Protein AF-A0A2D3V1Y2-F1 (afdb_monomer_lite)

Radius of gyration: 26.63 Å; chains: 1; bounding box: 71×56×76 Å

pLDDT: mean 73.58, std 16.53, range [29.44, 94.06]

Secondary structure (DSSP, 8-state):
---------PPPSSS--------PPPSSHHHHHHHHHHHHH-HHHHTTT--HHHHHS-S-TTGGGGTTT-PPPPPPTTS---HHHHHHHHHHHHHHHHHHHHHHHHHHHHHTS---HHHHHHHHHHHHHHHHHHHHHHH--EEPTTSS-EES-SS-------TTHHHHHHHHHHHHHHHHHHHHHHHHTS---

InterPro domains:
  IPR006043 Nucleobase cation symporter 2 family [PF00860] (87-174)

Organism: NCBI:txid112498

Sequence (193 aa):
MGNEYVEAQSPPSSGEYVPADRVQPPAGWNAMWEEIRFLFTTREGLIGDYDYKYLFTPNIWPFNKKYKDHVPPFFFPNDRIPLLLILILGLQHALTKVSGIITPVLAISRGAFYLDAQTSAYLVSAGFITTGIASFLQITRSRIRGTPYYFGTGVLSVVGPTFEIIPIGKSCVCVCVCVCVCQRARASHRPSV

Foldseek 3Di:
DDPPDPPDDDDDDDQDQPDQPQDDPPPDDVSVVVVVCCLVPDPCQAVNPDPVVLVVQDCDPPSCPPCVRPDDHDDDLRHRDRPNVCVVVVVVVVVVVLVVALVLLLLLCCVAVVHDPVVSVVSSVVQVVVQVVVQVQQLDFDDDVPDRDTTHPVDNDRDHDDNVVNVVSNVVSVVVVVVVVVVVVVVVPDDDD

Structure (mmCIF, N/CA/C/O backbone):
data_AF-A0A2D3V1Y2-F1
#
_entry.id   AF-A0A2D3V1Y2-F1
#
loop_
_atom_site.group_PDB
_atom_site.id
_atom_site.type_symbol
_atom_site.label_atom_id
_atom_site.label_alt_id
_atom_site.label_comp_id
_atom_site.label_asym_id
_atom_site.label_entity_id
_atom_site.label_seq_id
_atom_site.pdbx_PDB_ins_code
_atom_site.Cartn_x
_atom_site.Cartn_y
_atom_site.Cartn_z
_atom_site.occupancy
_atom_site.B_iso_or_equiv
_atom_site.auth_seq_id
_atom_site.auth_comp_id
_atom_site.auth_asym_id
_atom_site.auth_atom_id
_atom_site.pdbx_PDB_model_num
ATOM 1 N N . MET A 1 1 ? -32.370 30.043 30.393 1.00 34.59 1 MET A N 1
ATOM 2 C CA . MET A 1 1 ? -33.638 29.421 29.959 1.00 34.59 1 MET A CA 1
ATOM 3 C C . MET A 1 1 ? -33.592 29.326 28.451 1.00 34.59 1 MET A C 1
ATOM 5 O O . MET A 1 1 ? -33.447 30.361 27.821 1.00 34.59 1 MET A O 1
ATOM 9 N N . GLY A 1 2 ? -33.623 28.110 27.912 1.00 29.44 2 GLY A N 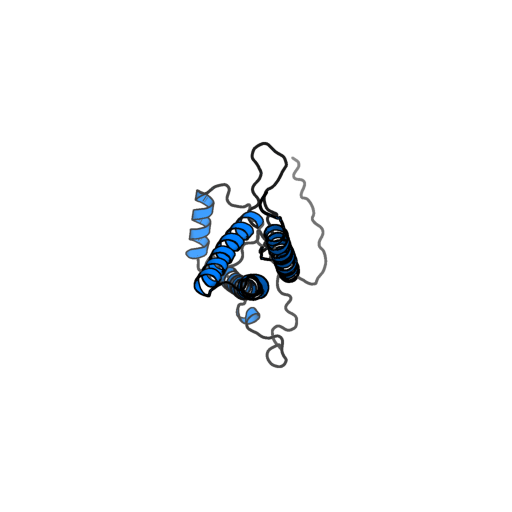1
ATOM 10 C CA . GLY A 1 2 ? -33.578 27.863 26.470 1.00 29.44 2 GLY A CA 1
ATOM 11 C C . GLY A 1 2 ? -32.807 26.593 26.123 1.00 29.44 2 GLY A C 1
ATOM 12 O O . GLY A 1 2 ? -31.853 26.656 25.361 1.00 29.44 2 GLY A O 1
ATOM 13 N N . ASN A 1 3 ? -33.170 25.464 26.741 1.00 32.06 3 ASN A N 1
ATOM 14 C CA . ASN A 1 3 ? -32.755 24.147 26.264 1.00 32.06 3 ASN A CA 1
ATOM 15 C C . ASN A 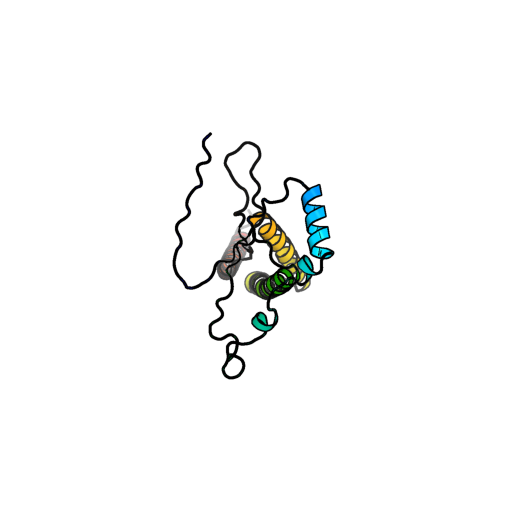1 3 ? -33.679 23.782 25.097 1.00 32.06 3 ASN A C 1
ATOM 17 O O . ASN A 1 3 ? -34.804 23.341 25.325 1.00 32.06 3 ASN A O 1
ATOM 21 N N . GLU A 1 4 ? -33.221 23.986 23.865 1.00 32.72 4 GLU A N 1
ATOM 22 C CA . GLU A 1 4 ? -33.851 23.394 22.686 1.00 32.72 4 GLU A CA 1
ATOM 23 C C . GLU A 1 4 ? -33.301 21.977 22.516 1.00 32.72 4 GLU A C 1
ATOM 25 O O . GLU A 1 4 ? -32.217 21.741 21.982 1.00 32.72 4 GLU A O 1
ATOM 30 N N . TYR A 1 5 ? -34.055 21.026 23.061 1.00 32.72 5 TYR A N 1
ATOM 31 C CA . TYR A 1 5 ? -33.942 19.617 22.730 1.00 32.72 5 TYR A CA 1
ATOM 32 C C . TYR A 1 5 ? -34.346 19.469 21.262 1.00 32.72 5 TYR A C 1
ATOM 34 O O . TYR A 1 5 ? -35.511 19.641 20.910 1.00 32.72 5 TYR A O 1
ATOM 42 N N . VAL A 1 6 ? -33.375 19.190 20.394 1.00 35.91 6 VAL A N 1
ATOM 43 C CA . VAL A 1 6 ? -33.659 18.748 19.029 1.00 35.91 6 VAL A CA 1
ATOM 44 C C . VAL A 1 6 ? -34.254 17.345 19.132 1.00 35.91 6 VAL A C 1
ATOM 46 O O . VAL A 1 6 ? -33.543 16.356 19.295 1.00 35.91 6 VAL A O 1
ATOM 49 N N . GLU A 1 7 ? -35.582 17.304 19.087 1.00 36.53 7 GLU A N 1
ATOM 50 C CA . GLU A 1 7 ? -36.425 16.127 18.914 1.00 36.53 7 GLU A CA 1
ATOM 51 C C . GLU A 1 7 ? -36.060 15.438 17.586 1.00 36.53 7 GLU A C 1
ATOM 53 O O . GLU A 1 7 ? -36.521 15.825 16.511 1.00 36.53 7 GLU A O 1
ATOM 58 N N . ALA A 1 8 ? -35.188 14.430 17.631 1.00 35.09 8 ALA A N 1
ATOM 59 C CA . ALA A 1 8 ? -34.947 13.566 16.482 1.00 35.09 8 ALA A CA 1
ATOM 60 C C . ALA A 1 8 ? -36.010 12.460 16.476 1.00 35.09 8 ALA A C 1
ATOM 62 O O . ALA A 1 8 ? -35.950 11.502 17.244 1.00 35.09 8 ALA A O 1
ATOM 63 N N . GLN A 1 9 ? -37.000 12.652 15.606 1.00 31.59 9 GLN A N 1
ATOM 64 C CA . GLN A 1 9 ? -38.070 11.720 15.259 1.00 31.59 9 GLN A CA 1
ATOM 65 C C . GLN A 1 9 ? -37.576 10.269 15.126 1.00 31.59 9 GLN A C 1
ATOM 67 O O . GLN A 1 9 ? -36.563 9.997 14.484 1.00 31.59 9 GLN A O 1
ATOM 72 N N . SER A 1 10 ? -38.347 9.331 15.677 1.00 44.62 10 SER A N 1
ATOM 73 C CA . SER A 1 10 ? -38.179 7.885 15.498 1.00 44.62 10 SER A CA 1
ATOM 74 C C . SER A 1 10 ? -38.451 7.440 14.050 1.00 44.62 10 SER A C 1
ATOM 76 O O . SER A 1 10 ? -39.546 7.717 13.550 1.00 44.62 10 SER A O 1
ATOM 78 N N . PRO A 1 11 ? -37.564 6.665 13.399 1.00 38.47 11 PRO A N 1
ATOM 79 C CA . PRO A 1 11 ? -37.933 5.854 12.240 1.00 38.47 11 PRO A CA 1
ATOM 80 C C . PRO A 1 11 ? -38.132 4.362 12.613 1.00 38.47 11 PRO A C 1
ATOM 82 O O . PRO A 1 11 ? -37.409 3.842 13.465 1.00 38.47 11 PRO A O 1
ATOM 85 N N . PRO A 1 12 ? -39.097 3.647 11.997 1.00 41.78 12 PRO A N 1
ATOM 86 C CA . PRO A 1 12 ? -39.366 2.236 12.281 1.00 41.78 12 PRO A CA 1
ATOM 87 C C . PRO A 1 12 ? -38.433 1.251 11.540 1.00 41.78 12 PRO A C 1
ATOM 89 O O . PRO A 1 12 ? -38.123 1.418 10.364 1.00 41.78 12 PRO A O 1
ATOM 92 N N . SER A 1 13 ? -38.041 0.205 12.281 1.00 50.09 13 SER A N 1
ATOM 93 C CA . SER A 1 13 ? -37.582 -1.160 11.937 1.00 50.09 13 SER A CA 1
ATOM 94 C C . SER A 1 13 ? -37.094 -1.500 10.512 1.00 50.09 13 SER A C 1
ATOM 96 O O . SER A 1 13 ? -37.895 -1.802 9.627 1.00 50.09 13 SER A O 1
ATOM 98 N N . SER A 1 14 ? -35.771 -1.629 10.343 1.00 40.69 14 SER A N 1
ATOM 99 C CA . SER A 1 14 ? -35.038 -2.824 9.846 1.00 40.69 14 SER A CA 1
ATOM 100 C C . SER A 1 14 ? -33.622 -2.422 9.398 1.00 40.69 14 SER A C 1
ATOM 102 O O . SER A 1 14 ? -33.452 -1.686 8.433 1.00 40.69 14 SER A O 1
ATOM 104 N N . GLY A 1 15 ? -32.599 -2.897 10.118 1.00 41.12 15 GLY A N 1
ATOM 105 C CA . GLY A 1 15 ? -31.187 -2.559 9.878 1.00 41.12 15 GLY A CA 1
ATOM 106 C C . GLY A 1 15 ? -30.629 -1.596 10.923 1.00 41.12 15 GLY A C 1
ATOM 107 O O . GLY A 1 15 ? -30.224 -0.487 10.593 1.00 41.12 15 GLY A O 1
ATOM 108 N N . GLU A 1 16 ? -30.666 -2.012 12.188 1.00 39.94 16 GLU A N 1
ATOM 109 C CA . GLU A 1 16 ? -30.261 -1.215 13.346 1.00 39.94 16 GLU A CA 1
ATOM 110 C C . GLU A 1 16 ? -28.818 -0.700 13.186 1.00 39.94 16 GLU A C 1
ATOM 112 O O . GLU A 1 16 ? -27.841 -1.432 13.338 1.00 39.94 16 GLU A O 1
ATOM 117 N N . TYR A 1 17 ? -28.692 0.582 12.834 1.00 46.22 17 TYR A N 1
ATOM 118 C CA . TYR A 1 17 ? -27.480 1.358 13.051 1.00 46.22 17 TYR A CA 1
ATOM 119 C C . TYR A 1 17 ? -27.297 1.447 14.564 1.00 46.22 17 TYR A C 1
ATOM 121 O O . TYR A 1 17 ? -28.089 2.100 15.240 1.00 46.22 17 TYR A O 1
ATOM 129 N N . VAL A 1 18 ? -26.286 0.761 15.093 1.00 49.06 18 VAL A N 1
ATOM 130 C CA . VAL A 1 18 ? -25.825 0.964 16.466 1.00 49.06 18 VAL A CA 1
ATOM 131 C C . VAL A 1 18 ? -24.818 2.109 16.390 1.00 49.06 18 VAL A C 1
ATOM 133 O O . VAL A 1 18 ? -23.686 1.861 15.972 1.00 49.06 18 VAL A O 1
ATOM 136 N N . PRO A 1 19 ? -25.187 3.367 16.708 1.00 43.66 19 PRO A N 1
ATOM 137 C CA . PRO A 1 19 ? -24.188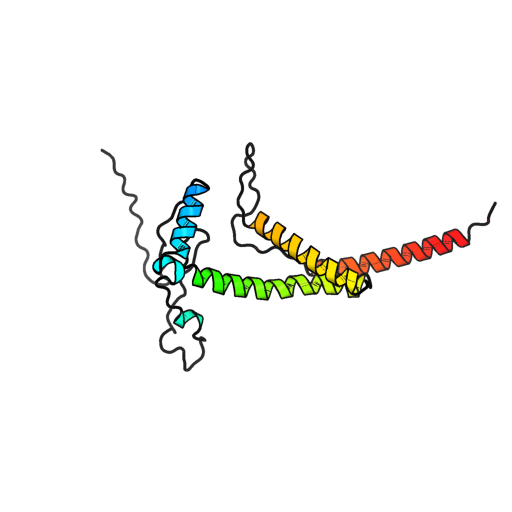 4.411 16.846 1.00 43.66 19 PRO A CA 1
ATOM 138 C C . PRO A 1 19 ? -23.229 3.977 17.949 1.00 43.66 19 PRO A C 1
ATOM 140 O O . PRO A 1 19 ? -23.596 3.975 19.123 1.00 43.66 19 PRO A O 1
ATOM 143 N N . ALA A 1 20 ? -21.994 3.633 17.589 1.00 51.34 20 ALA A N 1
ATOM 144 C CA . ALA A 1 20 ? -20.909 3.811 18.535 1.00 51.34 20 ALA A CA 1
ATOM 145 C C . ALA A 1 20 ? -20.939 5.300 18.908 1.00 51.34 20 ALA A C 1
ATOM 147 O O . ALA A 1 20 ? -21.005 6.145 18.009 1.00 51.34 20 ALA A O 1
ATOM 148 N N . ASP A 1 21 ? -20.992 5.620 20.205 1.00 49.50 21 ASP A N 1
ATOM 149 C CA . ASP A 1 21 ? -20.965 7.000 20.697 1.00 49.50 21 ASP A CA 1
ATOM 150 C C . ASP A 1 21 ? -19.995 7.814 19.844 1.00 49.50 21 ASP A C 1
ATOM 152 O O . ASP A 1 21 ? -18.850 7.394 19.675 1.00 49.50 21 ASP A O 1
ATOM 156 N N . ARG A 1 22 ? -20.458 8.922 19.242 1.00 47.50 22 ARG A N 1
ATOM 157 C CA . ARG A 1 22 ? -19.646 9.745 18.332 1.00 47.50 22 ARG A CA 1
ATOM 158 C C . ARG A 1 22 ? -18.415 10.254 19.078 1.00 47.50 22 ARG A C 1
ATOM 160 O O . ARG A 1 22 ? -18.429 11.341 19.656 1.00 47.50 22 ARG A O 1
ATOM 167 N N . VAL A 1 23 ? -17.349 9.468 19.071 1.00 52.59 23 VAL A N 1
ATOM 168 C CA . VAL A 1 23 ? -16.103 9.809 19.730 1.00 52.59 23 VAL A CA 1
ATOM 169 C C . VAL A 1 23 ? -15.418 10.821 18.836 1.00 52.59 23 VAL A C 1
ATOM 171 O O . VAL A 1 23 ? -15.020 10.538 17.708 1.00 52.59 23 VAL A O 1
ATOM 174 N N . GLN A 1 24 ? -15.337 12.048 19.336 1.00 55.06 24 GLN A N 1
ATOM 175 C CA . GLN A 1 24 ? -14.531 13.082 18.711 1.00 55.06 24 GLN A CA 1
ATOM 176 C C . GLN A 1 24 ? -13.079 12.582 18.672 1.00 55.06 24 GLN A C 1
ATOM 178 O O . GLN A 1 24 ? -12.596 12.098 19.700 1.00 55.06 24 GLN A O 1
ATOM 183 N N . PRO A 1 25 ? -12.384 12.664 17.521 1.00 58.44 25 PRO A N 1
ATOM 184 C CA . PRO A 1 25 ? -11.014 12.183 17.417 1.00 58.44 25 PRO A CA 1
ATOM 185 C C . PRO A 1 25 ? -10.141 12.876 18.474 1.00 58.44 25 PRO A C 1
ATOM 187 O O . PRO A 1 25 ? -10.320 14.078 18.708 1.00 58.44 25 PRO A O 1
ATOM 190 N N . PRO A 1 26 ? -9.212 12.152 19.123 1.00 58.97 26 PRO A N 1
ATOM 191 C CA . PRO A 1 26 ? -8.385 12.698 20.190 1.00 58.97 26 PRO A CA 1
ATOM 192 C C . PRO A 1 26 ? -7.654 13.949 19.697 1.00 58.97 26 PRO A C 1
ATOM 194 O O . PRO A 1 26 ? -6.870 13.915 18.745 1.00 58.97 26 PRO A O 1
ATOM 197 N N . ALA A 1 27 ? -7.913 15.080 20.350 1.00 58.34 27 ALA A N 1
ATOM 198 C CA . ALA A 1 27 ? -7.289 16.355 20.030 1.00 58.34 27 ALA A CA 1
ATOM 199 C C . ALA A 1 27 ? -5.846 16.395 20.568 1.00 58.34 27 ALA A C 1
ATOM 201 O O . ALA A 1 27 ? -5.548 17.071 21.549 1.00 58.34 27 ALA A O 1
ATOM 202 N N . GLY A 1 28 ? -4.937 15.646 19.938 1.00 72.31 28 GLY A N 1
ATOM 203 C CA . GLY A 1 28 ? -3.499 15.693 20.216 1.00 72.31 28 GLY A CA 1
ATOM 204 C C . GLY A 1 28 ? -2.822 14.326 20.318 1.00 72.31 28 GLY A C 1
ATOM 205 O O . GLY A 1 28 ? -3.452 13.305 20.582 1.00 72.31 28 GLY A O 1
ATOM 206 N N . TRP A 1 29 ? -1.496 14.320 20.143 1.00 72.50 29 TRP A N 1
ATOM 207 C CA . TRP A 1 29 ? -0.671 13.105 20.153 1.00 72.50 29 TRP A CA 1
ATOM 208 C C . TRP A 1 29 ? -0.765 12.322 21.466 1.00 72.50 29 TRP A C 1
ATOM 210 O O . TRP A 1 29 ? -0.800 11.098 21.439 1.00 72.50 29 TRP A O 1
ATOM 220 N N . ASN A 1 30 ? -0.852 13.007 22.608 1.00 79.69 30 ASN A N 1
ATOM 221 C CA . ASN A 1 30 ? -0.924 12.352 23.917 1.00 79.69 30 ASN A CA 1
ATOM 222 C C . ASN A 1 30 ? -2.245 11.591 24.101 1.00 79.69 30 ASN A C 1
ATOM 224 O O . ASN A 1 30 ? -2.228 10.439 24.517 1.00 79.69 30 ASN A O 1
ATOM 228 N N . ALA A 1 31 ? -3.369 12.194 23.704 1.00 72.19 31 ALA A N 1
ATOM 229 C CA . ALA A 1 31 ? -4.683 11.558 23.769 1.00 72.19 31 ALA A CA 1
ATOM 230 C C . ALA A 1 31 ? -4.786 10.352 22.815 1.00 72.19 31 ALA A C 1
ATOM 232 O O . ALA A 1 31 ? -5.365 9.331 23.171 1.00 72.19 31 ALA A O 1
ATOM 233 N N . MET A 1 32 ? -4.141 10.424 21.646 1.00 73.25 32 MET A N 1
ATOM 234 C CA . MET A 1 32 ? -4.022 9.287 20.727 1.00 73.25 32 MET A CA 1
ATOM 235 C C . MET A 1 32 ? -3.214 8.131 21.343 1.00 73.25 32 MET A C 1
ATOM 237 O O . MET A 1 32 ? -3.596 6.972 21.211 1.00 73.25 32 MET A O 1
ATOM 241 N N . TRP A 1 33 ? -2.112 8.422 22.043 1.00 75.69 33 TRP A N 1
ATOM 242 C CA . TRP A 1 33 ? -1.317 7.398 22.735 1.00 75.69 33 TRP A CA 1
ATOM 243 C C . TRP A 1 33 ? -2.071 6.732 23.888 1.00 75.69 33 TRP A C 1
ATOM 245 O O . TRP A 1 33 ? -1.926 5.526 24.095 1.00 75.69 33 TRP A O 1
ATOM 255 N N . GLU A 1 34 ? -2.867 7.494 24.635 1.00 76.12 34 GLU A N 1
ATOM 256 C CA . GLU A 1 34 ? -3.714 6.947 25.699 1.00 76.12 34 GLU A CA 1
ATOM 257 C C . GLU A 1 34 ? -4.837 6.074 25.147 1.00 76.12 34 GLU A C 1
ATOM 259 O O . GLU A 1 34 ? -5.091 4.996 25.678 1.00 76.12 34 GLU A O 1
ATOM 264 N N . GLU A 1 35 ? -5.438 6.474 24.030 1.00 72.19 35 GLU A N 1
ATOM 265 C CA . GLU A 1 35 ? -6.435 5.677 23.324 1.00 72.19 35 GLU A CA 1
ATOM 266 C C . GLU A 1 35 ? -5.843 4.377 22.765 1.00 72.19 35 GLU A C 1
ATOM 268 O O . GLU A 1 35 ? -6.427 3.311 22.939 1.00 72.19 35 GLU A O 1
ATOM 273 N N . ILE A 1 36 ? -4.644 4.427 22.176 1.00 73.56 36 ILE A N 1
ATOM 274 C CA . ILE A 1 36 ? -3.915 3.227 21.741 1.00 73.56 36 ILE A CA 1
ATOM 275 C C . ILE A 1 36 ? -3.619 2.321 22.940 1.00 73.56 36 ILE A C 1
ATOM 277 O O . ILE A 1 36 ? -3.836 1.111 22.860 1.00 73.56 36 ILE A O 1
ATOM 281 N N . ARG A 1 37 ? -3.165 2.880 24.071 1.00 74.31 37 ARG A N 1
ATOM 282 C CA . ARG A 1 37 ? -2.961 2.096 25.298 1.00 74.31 37 ARG A CA 1
ATOM 283 C C . ARG A 1 37 ? -4.253 1.457 25.774 1.00 74.31 37 ARG A C 1
ATOM 285 O O . ARG A 1 37 ? -4.218 0.287 26.141 1.00 74.31 37 ARG A O 1
ATOM 292 N N . PHE A 1 38 ? -5.362 2.187 25.760 1.00 73.19 38 PHE A N 1
ATOM 293 C CA . PHE A 1 38 ? -6.667 1.667 26.142 1.00 73.19 38 PHE A CA 1
ATOM 294 C C . PHE A 1 38 ? -7.076 0.511 25.221 1.00 73.19 38 PHE A C 1
ATOM 296 O O . PHE A 1 38 ? -7.325 -0.580 25.717 1.00 73.19 38 PHE A O 1
ATOM 303 N N . LEU A 1 39 ? -7.015 0.694 23.899 1.00 69.25 39 LEU A N 1
ATOM 304 C CA . LEU A 1 39 ? -7.364 -0.327 22.901 1.00 69.25 39 LEU A CA 1
ATOM 305 C C . LEU A 1 39 ? -6.512 -1.603 23.006 1.00 69.25 39 LEU A C 1
ATOM 307 O O . LEU A 1 39 ? -7.018 -2.697 22.766 1.00 69.25 39 LEU A O 1
ATOM 311 N N . PHE A 1 40 ? -5.232 -1.475 23.367 1.00 71.44 40 PHE A N 1
ATOM 312 C CA . PHE A 1 40 ? -4.332 -2.616 23.564 1.00 71.44 40 PHE A CA 1
ATOM 313 C C . PHE A 1 40 ? -4.420 -3.248 24.962 1.00 71.44 40 PHE A C 1
ATOM 315 O O . PHE A 1 40 ? -4.115 -4.431 25.105 1.00 71.44 40 PHE A O 1
ATOM 322 N N . THR A 1 41 ? -4.791 -2.487 25.995 1.00 70.75 41 THR A N 1
ATOM 323 C CA . THR A 1 41 ? -4.745 -2.954 27.395 1.00 70.75 41 THR A CA 1
ATOM 324 C C . THR A 1 41 ? -6.098 -3.470 27.877 1.00 70.75 41 THR A C 1
ATOM 326 O O . THR A 1 41 ? -6.139 -4.384 28.701 1.00 70.75 41 THR A O 1
ATOM 329 N N . THR A 1 42 ? -7.217 -2.930 27.384 1.00 71.12 42 THR A N 1
ATOM 330 C CA . THR A 1 42 ? -8.546 -3.363 27.829 1.00 71.12 42 THR A CA 1
ATOM 331 C C . THR A 1 42 ? -9.046 -4.546 27.011 1.00 71.12 42 THR A C 1
ATOM 333 O O . THR A 1 42 ? -8.981 -4.571 25.783 1.00 71.12 42 THR A O 1
ATOM 336 N N . ARG A 1 43 ? -9.596 -5.554 27.699 1.00 61.22 43 ARG A N 1
ATOM 337 C CA . ARG A 1 43 ? -10.234 -6.719 27.058 1.00 61.22 43 ARG A CA 1
ATOM 338 C C . ARG A 1 43 ? -11.427 -6.296 26.187 1.00 61.22 43 ARG A C 1
ATOM 340 O O . ARG A 1 43 ? -11.715 -6.939 25.182 1.00 61.22 43 ARG A O 1
ATOM 347 N N . GLU A 1 44 ? -12.059 -5.188 26.567 1.00 61.34 44 GLU A N 1
ATOM 348 C CA . GLU A 1 44 ? -13.146 -4.499 25.865 1.00 61.34 44 GLU A CA 1
ATOM 349 C C . GLU A 1 44 ? -12.672 -3.835 24.560 1.00 61.34 44 GLU A C 1
ATOM 351 O O . GLU A 1 44 ? -13.389 -3.878 23.568 1.00 61.34 44 GLU A O 1
ATOM 356 N N . GLY A 1 45 ? -11.459 -3.271 24.513 1.00 60.91 45 GLY A N 1
ATOM 357 C CA . GLY A 1 45 ? -10.876 -2.727 23.281 1.00 60.91 45 GLY A CA 1
ATOM 358 C C . GLY A 1 45 ? -10.250 -3.794 22.377 1.00 60.91 45 GLY A C 1
ATOM 359 O O . GLY A 1 45 ? -10.335 -3.702 21.150 1.00 60.91 45 GLY A O 1
ATOM 360 N N . LEU A 1 46 ? -9.652 -4.829 22.978 1.00 65.19 46 LEU A N 1
ATOM 361 C CA . LEU A 1 46 ? -8.918 -5.874 22.265 1.00 65.19 46 LEU A CA 1
ATOM 362 C C . LEU A 1 46 ? -9.852 -6.921 21.639 1.00 65.19 46 LEU A C 1
ATOM 364 O O . LEU A 1 46 ? -9.742 -7.204 20.447 1.00 65.19 46 LEU A O 1
ATOM 368 N N . ILE A 1 47 ? -10.761 -7.489 22.442 1.00 65.12 47 ILE A N 1
ATOM 369 C CA . ILE A 1 47 ? -11.751 -8.486 22.013 1.00 65.12 47 ILE A CA 1
ATOM 370 C C . ILE A 1 47 ? -13.111 -7.821 21.779 1.00 65.12 47 ILE A C 1
ATOM 372 O O . ILE A 1 47 ? -13.743 -8.126 20.783 1.00 65.12 47 ILE A O 1
ATOM 376 N N . GLY A 1 48 ? -13.557 -6.886 22.618 1.00 62.78 48 GLY A N 1
ATOM 377 C CA . GLY A 1 48 ? -14.884 -6.266 22.483 1.00 62.78 48 GLY A CA 1
ATOM 378 C C . GLY A 1 48 ? -16.066 -7.243 22.516 1.00 62.78 48 GLY A C 1
ATOM 379 O O . GLY A 1 48 ? -15.905 -8.462 22.559 1.00 62.78 48 GLY A O 1
ATOM 380 N N . ASP A 1 49 ? -17.277 -6.694 22.507 1.00 63.62 49 ASP A N 1
ATOM 381 C CA . ASP A 1 49 ? -18.533 -7.460 22.521 1.00 63.62 49 ASP A CA 1
ATOM 382 C C . ASP A 1 49 ? -19.050 -7.689 21.089 1.00 63.62 49 ASP A C 1
ATOM 384 O O . ASP A 1 49 ? -20.170 -7.338 20.726 1.00 63.62 49 ASP A O 1
ATOM 388 N N . TYR A 1 50 ? -18.168 -8.179 20.211 1.00 62.91 50 TYR A N 1
ATOM 389 C CA . TYR A 1 50 ? -18.526 -8.499 18.829 1.00 62.91 50 TYR A CA 1
ATOM 390 C C . TYR A 1 50 ? -18.698 -10.011 18.676 1.00 62.91 50 TYR A C 1
ATOM 392 O O . TYR A 1 50 ? -17.828 -10.782 19.089 1.00 62.91 50 TYR A O 1
ATOM 400 N N . ASP A 1 51 ? -19.795 -10.462 18.059 1.00 65.94 51 ASP A N 1
ATOM 401 C CA . ASP A 1 51 ? -20.020 -11.891 17.821 1.00 65.94 51 ASP A CA 1
ATOM 402 C C . ASP A 1 51 ? -19.104 -12.394 16.693 1.00 65.94 51 ASP A C 1
ATOM 404 O O . ASP A 1 51 ? -19.483 -12.513 15.529 1.00 65.94 51 ASP A O 1
ATOM 408 N N . TYR A 1 52 ? -17.852 -12.704 17.032 1.00 64.81 52 TYR A N 1
ATOM 409 C CA . TYR A 1 52 ? -16.863 -13.226 16.086 1.00 64.81 52 TYR A CA 1
ATOM 410 C C . TYR A 1 52 ? -17.292 -14.535 15.424 1.00 64.81 52 TYR A C 1
ATOM 412 O O . TYR A 1 52 ? -16.832 -14.836 14.323 1.00 64.81 52 TYR A O 1
ATOM 420 N N . LYS A 1 53 ? -18.193 -15.308 16.048 1.00 64.06 53 LYS A N 1
ATOM 421 C CA . LYS A 1 53 ? -18.723 -16.530 15.431 1.00 64.06 53 LYS A CA 1
ATOM 422 C C . LYS A 1 53 ? -19.537 -16.200 14.184 1.00 64.06 53 LYS A C 1
ATOM 424 O O . LYS A 1 53 ? -19.521 -16.996 13.252 1.00 64.06 53 LYS A O 1
ATOM 429 N N . TYR A 1 54 ? -20.149 -15.020 14.112 1.00 62.56 54 TYR A N 1
ATOM 430 C CA . TYR A 1 54 ? -20.833 -14.546 12.912 1.00 62.56 54 TYR A CA 1
ATOM 431 C C . TYR A 1 54 ? -19.871 -14.325 11.728 1.00 62.56 54 TYR A C 1
ATOM 433 O O . TYR A 1 54 ? -20.176 -14.757 10.622 1.00 62.56 54 TYR A O 1
ATOM 441 N N . LEU A 1 55 ? -18.671 -13.761 11.947 1.00 68.56 55 LEU A N 1
ATOM 442 C CA . LEU A 1 55 ? -17.674 -13.543 10.875 1.00 68.56 55 LEU A CA 1
ATOM 443 C C . LEU A 1 55 ? -17.198 -14.835 10.206 1.00 68.56 55 LEU A C 1
ATOM 445 O O . LEU A 1 55 ? -16.898 -14.841 9.015 1.00 68.56 55 LEU A O 1
ATOM 449 N N . PHE A 1 56 ? -17.088 -15.914 10.978 1.00 66.44 56 PHE A N 1
ATOM 450 C CA . PHE A 1 56 ? -16.570 -17.194 10.494 1.00 66.44 56 PHE A CA 1
ATOM 451 C C . PHE A 1 56 ? -17.671 -18.193 10.130 1.00 66.44 56 PHE A C 1
ATOM 453 O O . PHE A 1 56 ? -17.351 -19.291 9.676 1.00 66.44 56 PHE A O 1
ATOM 460 N N . THR A 1 57 ? -18.951 -17.845 10.311 1.00 67.19 57 THR A N 1
ATOM 461 C CA . THR A 1 57 ? -20.062 -18.720 9.921 1.00 67.19 57 THR A CA 1
ATOM 462 C C . THR A 1 57 ? -20.426 -18.452 8.461 1.00 67.19 57 THR A C 1
ATOM 464 O O . THR A 1 57 ? -20.980 -17.398 8.153 1.00 67.19 57 THR A O 1
ATOM 467 N N . PRO A 1 58 ? -20.147 -19.382 7.531 1.00 59.84 58 PRO A N 1
ATOM 468 C CA . PRO A 1 58 ? -20.534 -19.196 6.143 1.00 59.84 58 PRO A CA 1
ATOM 469 C C . PRO A 1 58 ? -22.065 -19.229 6.023 1.00 59.84 58 PRO A C 1
ATOM 471 O O . PRO A 1 58 ? -22.728 -20.098 6.596 1.00 59.84 58 PRO A O 1
ATOM 474 N N . ASN A 1 59 ? -22.629 -18.299 5.245 1.00 63.94 59 ASN A N 1
ATOM 475 C CA . ASN A 1 59 ? -24.060 -18.232 4.923 1.00 63.94 59 ASN A CA 1
ATOM 476 C C . ASN A 1 59 ? -24.433 -19.336 3.910 1.00 63.94 59 ASN A C 1
ATOM 478 O O . ASN A 1 59 ? -24.833 -19.082 2.777 1.00 63.94 59 ASN A O 1
ATOM 482 N N . ILE A 1 60 ? -24.226 -20.589 4.308 1.00 69.12 60 ILE A N 1
ATOM 483 C CA . ILE A 1 60 ? -24.604 -21.793 3.575 1.00 69.12 60 ILE A CA 1
ATOM 484 C C . ILE A 1 60 ? -25.502 -22.641 4.471 1.00 69.12 60 ILE A C 1
ATOM 486 O O . ILE A 1 60 ? -25.281 -22.813 5.674 1.00 69.12 60 ILE A O 1
ATOM 490 N N . TRP A 1 61 ? -26.563 -23.171 3.879 1.00 45.34 61 TRP A N 1
ATOM 491 C CA . TRP A 1 61 ? -27.397 -24.183 4.515 1.00 45.34 61 TRP A CA 1
ATOM 492 C C . TRP A 1 61 ? -26.531 -25.445 4.681 1.00 45.34 61 TRP A C 1
ATOM 494 O O . TRP A 1 61 ? -26.038 -25.918 3.657 1.00 45.34 61 TRP A O 1
ATOM 504 N N . PRO A 1 62 ? -26.216 -25.939 5.905 1.00 65.00 62 PRO A N 1
ATOM 505 C CA . PRO A 1 62 ? -27.042 -26.049 7.122 1.00 65.00 62 PRO A CA 1
ATOM 506 C C . PRO A 1 62 ? -26.519 -25.304 8.380 1.00 65.00 62 PRO A C 1
ATOM 508 O O . PRO A 1 62 ? -27.152 -25.371 9.434 1.00 65.00 62 PRO A O 1
ATOM 511 N N . PHE A 1 63 ? -25.396 -24.580 8.299 1.00 60.09 63 PHE A N 1
ATOM 512 C CA . PHE A 1 63 ? -24.784 -23.863 9.438 1.00 60.09 63 PHE A CA 1
ATOM 513 C C . PHE A 1 63 ? -25.424 -22.487 9.719 1.00 60.09 63 PHE A C 1
ATOM 515 O O . PHE A 1 63 ? -25.209 -21.892 10.772 1.00 60.09 63 PHE A O 1
ATOM 522 N N . ASN A 1 64 ? -26.279 -22.010 8.812 1.00 58.84 64 ASN A N 1
ATOM 523 C CA . ASN A 1 64 ? -26.858 -20.665 8.824 1.00 58.84 64 ASN A CA 1
ATOM 524 C C . ASN A 1 64 ? -28.160 -20.498 9.654 1.00 58.84 64 ASN A C 1
ATOM 526 O O . ASN A 1 64 ? -28.793 -19.448 9.625 1.00 58.84 64 ASN A O 1
ATOM 530 N N . LYS A 1 65 ? -28.615 -21.507 10.412 1.00 58.19 65 LYS A N 1
ATOM 531 C CA . LYS A 1 65 ? -29.933 -21.448 11.093 1.00 58.19 65 LYS A CA 1
ATOM 532 C C . LYS A 1 65 ? -30.029 -20.369 12.189 1.00 58.19 65 LYS A C 1
ATOM 534 O O . LYS A 1 65 ? -31.131 -19.948 12.516 1.00 58.19 65 LYS A O 1
ATOM 539 N N . LYS A 1 66 ? -28.896 -19.936 12.756 1.00 59.47 66 LYS A N 1
ATOM 540 C 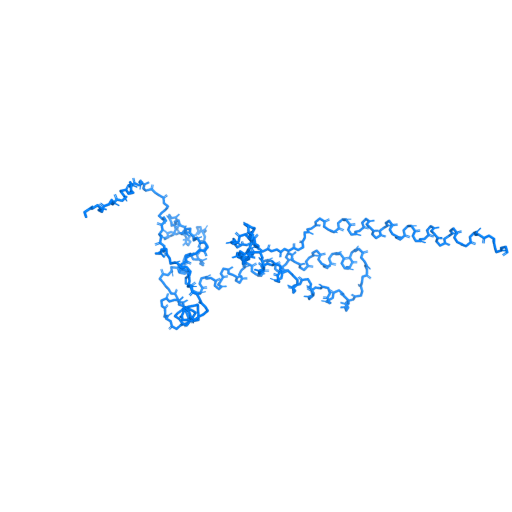CA . LYS A 1 66 ? -28.837 -18.982 13.881 1.00 59.47 66 LYS A CA 1
ATOM 541 C C . LYS A 1 66 ? -28.597 -17.524 13.458 1.00 59.47 66 LYS A C 1
ATOM 543 O O . LYS A 1 66 ? -28.845 -16.631 14.254 1.00 59.47 66 LYS A O 1
ATOM 548 N N . TYR A 1 67 ? -28.134 -17.300 12.227 1.00 57.12 67 TYR A N 1
ATOM 549 C CA . TYR A 1 67 ? -27.650 -15.997 11.748 1.00 57.12 67 TYR A CA 1
ATOM 550 C C . TYR A 1 67 ? -28.305 -15.542 10.428 1.00 57.12 67 TYR A C 1
ATOM 552 O O . TYR A 1 67 ? -27.890 -14.545 9.848 1.00 57.12 67 TYR A O 1
ATOM 560 N N . LYS A 1 68 ? -29.354 -16.246 9.969 1.00 55.25 68 LYS A N 1
ATOM 561 C CA . LYS A 1 68 ? -30.049 -16.013 8.690 1.00 55.25 68 LYS A CA 1
ATOM 562 C C . LYS A 1 68 ? -30.652 -14.608 8.546 1.00 55.25 68 LYS A C 1
ATOM 564 O O . LYS A 1 68 ? -30.681 -14.087 7.437 1.00 55.25 68 LYS A O 1
ATOM 569 N N . ASP A 1 69 ? -31.093 -14.019 9.656 1.00 59.66 69 ASP A N 1
ATOM 570 C CA . ASP A 1 69 ? -31.757 -12.708 9.705 1.00 59.66 69 ASP A CA 1
ATOM 571 C C . ASP A 1 69 ? -30.871 -11.625 10.355 1.00 59.66 69 ASP A C 1
ATOM 573 O O . ASP A 1 69 ? -31.339 -10.528 10.659 1.00 59.66 69 ASP A O 1
ATOM 577 N N . HIS A 1 70 ? -29.588 -11.923 10.601 1.00 63.53 70 HIS A N 1
ATOM 578 C CA . HIS A 1 70 ? -28.667 -10.965 11.205 1.00 63.53 70 HIS A CA 1
ATOM 579 C C . HIS A 1 70 ? -28.096 -10.040 10.125 1.00 63.53 70 HIS A C 1
ATOM 581 O O . HIS A 1 70 ? -27.367 -10.474 9.235 1.00 63.53 70 HIS A O 1
ATOM 587 N N . VAL A 1 71 ? -28.441 -8.755 10.193 1.00 60.97 71 VAL A N 1
ATOM 588 C CA . VAL A 1 71 ? -27.859 -7.727 9.325 1.00 60.97 71 VAL A CA 1
ATOM 589 C C . VAL A 1 71 ? -26.537 -7.283 9.956 1.00 60.97 71 VAL A C 1
ATOM 591 O O . VAL A 1 71 ? -26.544 -6.905 11.127 1.00 60.97 71 VAL A O 1
ATOM 594 N N . PRO A 1 72 ? -25.400 -7.328 9.234 1.00 64.50 72 PRO A N 1
ATOM 595 C CA . PRO A 1 72 ? -24.144 -6.835 9.780 1.00 64.50 72 PRO A CA 1
ATOM 596 C C . PRO A 1 72 ? -24.263 -5.331 10.080 1.00 64.50 72 PRO A C 1
ATOM 598 O O . PRO A 1 72 ? -24.744 -4.587 9.218 1.00 64.50 72 PRO A O 1
ATOM 601 N N . PRO A 1 73 ? -23.821 -4.864 11.260 1.00 66.62 73 PRO A N 1
ATOM 602 C CA . PRO A 1 73 ? -23.830 -3.442 11.576 1.00 66.62 73 PRO A CA 1
ATOM 603 C C . PRO A 1 73 ? -22.903 -2.685 10.615 1.00 66.62 73 PRO A C 1
ATOM 605 O O . PRO A 1 73 ? -21.793 -3.129 10.310 1.00 66.62 73 PRO A O 1
ATOM 608 N N . PHE A 1 74 ? -23.369 -1.543 10.108 1.00 70.56 74 PHE A N 1
ATOM 609 C CA . PHE A 1 74 ? -22.571 -0.680 9.241 1.00 70.56 74 PHE A CA 1
ATOM 610 C C . PHE A 1 74 ? -21.635 0.185 10.088 1.00 70.56 74 PHE A C 1
ATOM 612 O O . PHE A 1 74 ? -22.100 1.016 10.863 1.00 70.56 74 PHE A O 1
ATOM 619 N N . PHE A 1 75 ? -20.326 0.001 9.917 1.00 67.81 75 PHE A N 1
ATOM 620 C CA . PHE A 1 75 ? -19.307 0.775 10.622 1.00 67.81 75 PHE A CA 1
ATOM 621 C C . PHE A 1 75 ? -18.919 2.034 9.848 1.00 67.81 75 PHE A C 1
ATOM 623 O O . PHE A 1 75 ? -18.530 1.964 8.676 1.00 67.81 75 PHE A O 1
ATOM 630 N N . PHE A 1 76 ? -18.960 3.185 10.514 1.00 67.25 76 PHE A N 1
ATOM 631 C CA . PHE A 1 76 ? -18.450 4.437 9.972 1.00 67.25 76 PHE A CA 1
ATOM 632 C C . PHE A 1 76 ? -16.928 4.557 10.197 1.00 67.25 76 PHE A C 1
ATOM 634 O O . PHE A 1 76 ? -16.402 4.008 11.165 1.00 67.25 76 PHE A O 1
ATOM 641 N N . PRO A 1 77 ? -16.183 5.320 9.369 1.00 66.06 77 PRO A N 1
ATOM 642 C CA . PRO A 1 77 ? -14.735 5.498 9.541 1.00 66.06 77 PRO A CA 1
ATOM 643 C C . PRO A 1 77 ? -14.269 6.057 10.897 1.00 66.06 77 PRO A C 1
ATOM 645 O O . PRO A 1 77 ? -13.087 5.950 11.203 1.00 66.06 77 PRO A O 1
ATOM 648 N N . ASN A 1 78 ? -15.161 6.678 11.677 1.00 65.06 78 ASN A N 1
ATOM 649 C CA . ASN A 1 78 ? -14.847 7.258 12.989 1.00 65.06 78 ASN A CA 1
ATOM 650 C C . ASN A 1 78 ? -15.430 6.451 14.162 1.00 65.06 78 ASN A C 1
ATOM 652 O O . ASN A 1 78 ? -15.352 6.908 15.301 1.00 65.06 78 ASN A O 1
ATOM 656 N N . ASP A 1 79 ? -16.027 5.287 13.903 1.00 68.38 79 ASP A N 1
ATOM 657 C CA . ASP A 1 79 ? -16.610 4.471 14.964 1.00 68.38 79 ASP A CA 1
ATOM 658 C C . ASP A 1 79 ? -15.523 3.690 15.704 1.00 68.38 79 ASP A C 1
ATOM 660 O O . ASP A 1 79 ? -14.520 3.259 15.126 1.00 68.38 79 ASP A O 1
ATOM 664 N N . ARG A 1 80 ? -15.728 3.476 17.007 1.00 63.75 80 ARG A N 1
ATOM 665 C CA . ARG A 1 80 ? -14.861 2.589 17.783 1.00 63.75 80 ARG A CA 1
ATOM 666 C C . ARG A 1 80 ? -15.182 1.141 17.435 1.00 63.75 80 ARG A C 1
ATOM 668 O O . ARG A 1 80 ? -16.203 0.604 17.852 1.00 63.75 80 ARG A O 1
ATOM 675 N N . ILE A 1 81 ? -14.285 0.512 16.689 1.00 69.62 81 ILE A N 1
ATOM 676 C CA . ILE A 1 81 ? -14.363 -0.901 16.312 1.00 69.62 81 ILE A CA 1
ATOM 677 C C . ILE A 1 81 ? -13.333 -1.672 17.160 1.00 69.62 81 ILE A C 1
ATOM 679 O O . ILE A 1 81 ? -12.228 -1.160 17.367 1.00 69.62 81 ILE A O 1
ATOM 683 N N . PRO A 1 82 ? -13.642 -2.881 17.669 1.00 78.25 82 PRO A N 1
ATOM 684 C CA . PRO A 1 82 ? -12.677 -3.671 18.430 1.00 78.25 82 PRO A CA 1
ATOM 685 C C . PRO A 1 82 ? -11.428 -3.989 17.600 1.00 78.25 82 PRO A C 1
ATOM 687 O O . PRO A 1 82 ? -11.511 -4.304 16.408 1.00 78.25 82 PRO A O 1
ATOM 690 N N . LEU A 1 83 ? -10.257 -3.931 18.240 1.00 77.38 83 LEU A N 1
ATOM 691 C CA . LEU A 1 83 ? -8.962 -4.012 17.561 1.00 77.38 83 LEU A CA 1
ATOM 692 C C . LEU A 1 83 ? -8.792 -5.326 16.788 1.00 77.38 83 LEU A C 1
ATOM 694 O O . LEU A 1 83 ? -8.270 -5.322 15.674 1.00 77.38 83 LEU A O 1
ATOM 698 N N . LEU A 1 84 ? -9.263 -6.444 17.348 1.00 79.00 84 LEU A N 1
ATOM 699 C CA . LEU A 1 84 ? -9.190 -7.752 16.699 1.00 79.00 84 LEU A CA 1
ATOM 700 C C . LEU A 1 84 ? -10.010 -7.801 15.401 1.00 79.00 84 LEU A C 1
ATOM 702 O O . LEU A 1 84 ? -9.550 -8.373 14.412 1.00 79.00 84 LEU A O 1
ATOM 706 N N . LEU A 1 85 ? -11.179 -7.154 15.364 1.00 80.00 85 LEU A N 1
ATOM 707 C CA . LEU A 1 85 ? -11.995 -7.060 14.153 1.00 80.00 85 LEU A CA 1
ATOM 708 C C . LEU A 1 85 ? -11.308 -6.212 13.074 1.00 80.00 85 LEU A C 1
ATOM 710 O O . LEU A 1 85 ? -11.214 -6.646 11.923 1.00 80.00 85 LEU A O 1
ATOM 714 N N . ILE A 1 86 ? -10.773 -5.044 13.454 1.00 81.38 86 ILE A N 1
ATOM 715 C CA . ILE A 1 86 ? -10.002 -4.173 12.550 1.00 81.38 86 ILE A CA 1
ATOM 716 C C . ILE A 1 86 ? -8.794 -4.930 11.989 1.00 81.38 86 ILE A C 1
ATOM 718 O O . ILE A 1 86 ? -8.519 -4.854 10.792 1.00 81.38 86 ILE A O 1
ATOM 722 N N . LEU A 1 87 ? -8.086 -5.683 12.834 1.00 83.69 87 LEU A N 1
ATOM 723 C CA . LEU A 1 87 ? -6.906 -6.445 12.439 1.00 83.69 87 LEU A CA 1
ATOM 724 C C . LEU A 1 87 ? -7.252 -7.537 11.421 1.00 83.69 87 LEU A C 1
ATOM 726 O O . LEU A 1 87 ? -6.569 -7.651 10.405 1.00 83.69 87 LEU A O 1
ATOM 730 N N . ILE A 1 88 ? -8.309 -8.321 11.659 1.00 85.25 88 ILE A N 1
ATOM 731 C CA . ILE A 1 88 ? -8.726 -9.395 10.743 1.00 85.25 88 ILE A CA 1
ATOM 732 C C . ILE A 1 88 ? -9.186 -8.813 9.402 1.00 85.25 88 ILE A C 1
ATOM 734 O O . ILE A 1 88 ? -8.734 -9.271 8.350 1.00 85.25 88 ILE A O 1
ATOM 738 N N . LEU A 1 89 ? -10.045 -7.790 9.424 1.00 83.88 89 LEU A N 1
ATOM 739 C CA . LEU A 1 89 ? -10.550 -7.149 8.208 1.00 83.88 89 LEU A CA 1
ATOM 740 C C . LEU A 1 89 ? -9.420 -6.455 7.429 1.00 83.88 89 LEU A C 1
ATOM 742 O O . LEU A 1 89 ? -9.319 -6.594 6.208 1.00 83.88 89 LEU A O 1
ATOM 746 N N . GLY A 1 90 ? -8.532 -5.755 8.138 1.00 84.62 90 GLY A N 1
ATOM 747 C CA . GLY A 1 90 ? -7.357 -5.097 7.571 1.00 84.62 90 GLY A CA 1
ATOM 748 C C . GLY A 1 90 ? -6.374 -6.091 6.957 1.00 84.62 90 GLY A C 1
ATOM 749 O O . GLY A 1 90 ? -5.877 -5.855 5.856 1.00 84.62 90 GLY A O 1
ATOM 750 N N . LEU A 1 91 ? -6.150 -7.238 7.606 1.00 86.69 91 LEU A N 1
ATOM 751 C CA . LEU A 1 91 ? -5.309 -8.310 7.076 1.00 86.69 91 LEU A CA 1
ATOM 752 C C . LEU A 1 91 ? -5.895 -8.900 5.787 1.00 86.69 91 LEU A C 1
ATOM 754 O O . LEU A 1 91 ? -5.173 -9.042 4.800 1.00 86.69 91 LEU A O 1
ATOM 758 N N . GLN A 1 92 ? -7.198 -9.192 5.753 1.00 88.31 92 GLN A N 1
ATOM 759 C CA . GLN A 1 92 ? -7.868 -9.687 4.543 1.00 88.31 92 GLN A CA 1
ATOM 760 C C . GLN A 1 92 ? -7.771 -8.683 3.387 1.00 88.31 92 GLN A C 1
ATOM 762 O O . GLN A 1 92 ? -7.483 -9.052 2.241 1.00 88.31 92 GLN A O 1
ATOM 767 N N . HIS A 1 93 ? -7.961 -7.400 3.695 1.00 85.94 93 HIS A N 1
ATOM 768 C CA . HIS A 1 93 ? -7.844 -6.330 2.717 1.00 85.94 93 HIS A CA 1
ATOM 769 C C . HIS A 1 93 ? -6.409 -6.205 2.185 1.00 85.94 93 HIS A C 1
ATOM 771 O O . HIS A 1 93 ? -6.206 -6.129 0.971 1.00 85.94 93 HIS A O 1
ATOM 777 N N . ALA A 1 94 ? -5.408 -6.254 3.069 1.00 86.75 94 ALA A N 1
ATOM 778 C CA . ALA A 1 94 ? -3.998 -6.187 2.701 1.00 86.75 94 ALA A CA 1
ATOM 779 C C . ALA A 1 94 ? -3.582 -7.369 1.811 1.00 86.75 94 ALA A C 1
ATOM 781 O O . ALA A 1 94 ? -2.995 -7.152 0.752 1.00 86.75 94 ALA A O 1
ATOM 782 N N . LEU A 1 95 ? -3.948 -8.603 2.179 1.00 87.62 95 LEU A N 1
ATOM 783 C CA . LEU A 1 95 ? -3.619 -9.808 1.405 1.00 87.62 95 LEU A CA 1
ATOM 784 C C . LEU A 1 95 ? -4.223 -9.777 -0.005 1.00 87.62 95 LEU A C 1
ATOM 786 O O . LEU A 1 95 ? -3.548 -10.096 -0.984 1.00 87.62 95 LEU A O 1
ATOM 790 N N . THR A 1 96 ? -5.470 -9.325 -0.131 1.00 88.44 96 THR A N 1
ATOM 791 C CA . THR A 1 96 ? -6.131 -9.202 -1.439 1.00 88.44 96 THR A CA 1
ATOM 792 C C . THR A 1 96 ? -5.479 -8.108 -2.291 1.00 88.44 96 THR A C 1
ATOM 794 O O . THR A 1 96 ? -5.247 -8.286 -3.490 1.00 88.44 96 THR A O 1
ATOM 797 N N . LYS A 1 97 ? -5.128 -6.972 -1.678 1.00 85.62 97 LYS A N 1
ATOM 798 C CA . LYS A 1 97 ? -4.500 -5.839 -2.374 1.00 85.62 97 LYS A CA 1
ATOM 799 C C . LYS A 1 97 ? -3.065 -6.128 -2.817 1.00 85.62 97 LYS A C 1
ATOM 801 O O . LYS A 1 97 ? -2.677 -5.671 -3.891 1.00 85.62 97 LYS A O 1
ATOM 806 N N . VAL A 1 98 ? -2.312 -6.936 -2.069 1.00 89.44 98 VAL A N 1
ATOM 807 C CA . VAL A 1 98 ? -0.960 -7.405 -2.433 1.00 89.44 98 VAL A CA 1
ATOM 808 C C . VAL A 1 98 ? -0.950 -8.061 -3.818 1.00 89.44 98 VAL A C 1
ATOM 810 O O . VAL A 1 98 ? -0.126 -7.703 -4.662 1.00 89.44 98 VAL A O 1
ATOM 813 N N . SER A 1 99 ? -1.913 -8.945 -4.101 1.00 88.19 99 SER A N 1
ATOM 814 C CA . SER A 1 99 ? -2.038 -9.592 -5.418 1.00 88.19 99 SER A CA 1
ATOM 815 C C . SER A 1 99 ? -2.285 -8.580 -6.545 1.00 88.19 99 SER A C 1
ATOM 817 O O . SER A 1 99 ? -1.729 -8.700 -7.642 1.00 88.19 99 SER A O 1
ATOM 819 N N . GLY A 1 100 ? -3.101 -7.558 -6.271 1.00 88.19 100 GLY A N 1
ATOM 820 C CA . GLY A 1 100 ? -3.414 -6.492 -7.223 1.00 88.19 100 GLY A CA 1
ATOM 821 C C . GLY A 1 100 ? -2.231 -5.573 -7.537 1.00 88.19 100 GLY A C 1
ATOM 822 O O . GLY A 1 100 ? -2.171 -5.036 -8.636 1.00 88.19 100 GLY A O 1
ATOM 823 N N . ILE A 1 101 ? -1.275 -5.419 -6.615 1.00 89.88 101 ILE A N 1
ATOM 824 C CA . ILE A 1 101 ? -0.083 -4.574 -6.805 1.00 89.88 101 ILE A CA 1
ATOM 825 C C . ILE A 1 101 ? 1.024 -5.333 -7.551 1.00 89.88 101 ILE A C 1
ATOM 827 O O . ILE A 1 101 ? 1.621 -4.789 -8.480 1.00 89.88 101 ILE A O 1
ATOM 831 N N . ILE A 1 102 ? 1.286 -6.594 -7.189 1.00 91.06 102 ILE A N 1
ATOM 832 C CA . ILE A 1 102 ? 2.378 -7.389 -7.787 1.00 91.06 102 ILE A CA 1
ATOM 833 C C . ILE A 1 102 ? 2.130 -7.642 -9.276 1.00 91.06 102 ILE A C 1
ATOM 835 O O . ILE A 1 102 ? 3.052 -7.532 -10.086 1.00 91.06 102 ILE A O 1
ATOM 839 N N . THR A 1 103 ? 0.887 -7.963 -9.643 1.00 91.25 103 THR A N 1
ATOM 840 C CA . THR A 1 103 ? 0.515 -8.364 -11.007 1.00 91.25 103 THR A CA 1
ATOM 841 C C . THR A 1 103 ? 0.902 -7.329 -12.076 1.00 91.25 103 THR A C 1
ATOM 843 O O . THR A 1 103 ? 1.657 -7.686 -12.982 1.00 91.25 103 THR A O 1
ATOM 846 N N . PRO A 1 104 ? 0.459 -6.057 -12.015 1.00 89.31 104 PRO A N 1
ATOM 847 C CA . PRO A 1 104 ? 0.802 -5.062 -13.032 1.00 89.31 104 PRO A CA 1
ATOM 848 C C . PRO A 1 104 ? 2.292 -4.700 -13.034 1.00 89.31 104 PRO A C 1
ATOM 850 O O . PRO A 1 104 ? 2.865 -4.516 -14.108 1.00 89.31 104 PRO A O 1
ATOM 853 N N . VAL A 1 105 ? 2.946 -4.657 -11.866 1.00 90.50 105 VAL A N 1
ATOM 854 C CA . VAL A 1 105 ? 4.388 -4.367 -11.767 1.00 90.50 105 VAL A CA 1
ATOM 855 C C . VAL A 1 105 ? 5.204 -5.455 -12.465 1.00 90.50 105 VAL A C 1
ATOM 857 O O . VAL A 1 105 ? 6.082 -5.151 -13.276 1.00 90.50 105 VAL A O 1
ATOM 860 N N . LEU A 1 106 ? 4.877 -6.726 -12.222 1.00 91.12 106 LEU A N 1
ATOM 861 C CA . LEU A 1 106 ? 5.562 -7.854 -12.847 1.00 91.12 106 LEU A CA 1
ATOM 862 C C . LEU A 1 106 ? 5.221 -7.977 -14.341 1.00 91.12 106 LEU A C 1
ATOM 864 O O . LEU A 1 106 ? 6.112 -8.233 -15.154 1.00 91.12 106 LEU A O 1
ATOM 868 N N . ALA A 1 107 ? 3.958 -7.741 -14.714 1.00 91.12 107 ALA A N 1
ATOM 869 C CA . ALA A 1 107 ? 3.502 -7.764 -16.103 1.00 91.12 107 ALA A CA 1
ATOM 870 C C . ALA A 1 107 ? 4.216 -6.714 -16.967 1.00 91.12 107 ALA A C 1
ATOM 872 O O . ALA A 1 107 ? 4.537 -6.990 -18.122 1.00 91.12 107 ALA A O 1
ATOM 873 N N . ILE A 1 108 ? 4.502 -5.533 -16.418 1.00 90.62 108 ILE A N 1
ATOM 874 C CA . ILE A 1 108 ? 5.250 -4.481 -17.117 1.00 90.62 108 ILE A CA 1
ATOM 875 C C . ILE A 1 108 ? 6.746 -4.780 -17.118 1.00 90.62 108 ILE A C 1
ATOM 877 O O . ILE A 1 108 ? 7.379 -4.744 -18.175 1.00 90.62 108 ILE A O 1
ATOM 881 N N . SER A 1 109 ? 7.307 -5.114 -15.955 1.00 90.19 109 SER A N 1
ATOM 882 C CA . SER A 1 109 ? 8.742 -5.360 -15.802 1.00 90.19 109 SER A CA 1
ATOM 883 C C . SER A 1 109 ? 9.236 -6.476 -16.729 1.00 90.19 109 SER A C 1
ATOM 885 O O . SER A 1 109 ? 10.225 -6.293 -17.441 1.00 90.19 109 SER A O 1
ATOM 887 N N . ARG A 1 110 ? 8.499 -7.591 -16.803 1.00 87.31 110 ARG A N 1
ATOM 888 C CA . ARG A 1 110 ? 8.855 -8.726 -17.666 1.00 87.31 110 ARG A CA 1
ATOM 889 C C . ARG A 1 110 ? 8.222 -8.689 -19.044 1.00 87.31 110 ARG A C 1
ATOM 891 O O . ARG A 1 110 ? 8.863 -9.087 -20.007 1.00 87.31 110 ARG A O 1
ATOM 898 N N . GLY A 1 111 ? 6.975 -8.239 -19.144 1.00 83.69 111 GLY A N 1
ATOM 899 C CA . GLY A 1 111 ? 6.212 -8.312 -20.389 1.00 83.69 111 GLY A CA 1
ATOM 900 C C . GLY A 1 111 ? 6.388 -7.121 -21.329 1.00 83.69 111 GLY A C 1
ATOM 901 O O . GLY A 1 111 ? 6.087 -7.266 -22.510 1.00 83.69 111 GLY A O 1
ATOM 902 N N . ALA A 1 112 ? 6.826 -5.955 -20.840 1.00 82.88 112 ALA A N 1
ATOM 903 C CA . ALA A 1 112 ? 7.077 -4.778 -21.679 1.00 82.88 112 ALA A CA 1
ATOM 904 C C . ALA A 1 112 ? 8.572 -4.448 -21.773 1.00 82.88 112 ALA A C 1
ATOM 906 O O . ALA A 1 112 ? 9.076 -4.228 -22.869 1.00 82.88 112 ALA A O 1
ATOM 907 N N . PHE A 1 113 ? 9.281 -4.438 -20.640 1.00 83.69 113 PHE A N 1
ATOM 908 C CA . PHE A 1 113 ? 10.679 -3.992 -20.575 1.00 83.69 113 PHE A CA 1
ATOM 909 C C . PHE A 1 113 ? 11.717 -5.125 -20.580 1.00 83.69 113 PHE A C 1
ATOM 911 O O . PHE A 1 113 ? 12.906 -4.830 -20.646 1.00 83.69 113 PHE A O 1
ATOM 918 N N . TYR A 1 114 ? 11.290 -6.395 -20.525 1.00 85.44 114 TYR A N 1
ATOM 919 C CA . TYR A 1 114 ? 12.168 -7.578 -20.511 1.00 85.44 114 TYR A CA 1
ATOM 920 C C . TYR A 1 114 ? 13.326 -7.479 -19.494 1.00 85.44 114 TYR A C 1
ATOM 922 O O . TYR A 1 114 ? 14.466 -7.832 -19.792 1.00 85.44 114 TYR A O 1
ATOM 930 N N . LEU A 1 115 ? 13.041 -6.966 -18.293 1.00 88.31 115 LEU A N 1
ATOM 931 C CA . LEU A 1 115 ? 14.048 -6.736 -17.255 1.00 88.31 115 LEU A CA 1
ATOM 932 C C . LEU A 1 115 ? 14.520 -8.039 -16.590 1.00 88.31 115 LEU A C 1
ATOM 934 O O . LEU A 1 115 ? 13.778 -9.022 -16.488 1.00 88.31 115 LEU A O 1
ATOM 938 N N . ASP A 1 116 ? 15.749 -8.008 -16.067 1.00 91.19 116 ASP A N 1
ATOM 939 C CA . ASP A 1 116 ? 16.317 -9.104 -15.281 1.00 91.19 116 ASP A CA 1
ATOM 940 C C . ASP A 1 116 ? 15.529 -9.359 -13.975 1.00 91.19 116 ASP A C 1
ATOM 942 O O . ASP A 1 116 ? 14.759 -8.515 -13.491 1.00 91.19 116 ASP A O 1
ATOM 946 N N . ALA A 1 117 ? 15.710 -10.544 -13.384 1.00 90.12 117 ALA A N 1
ATOM 947 C CA . ALA A 1 117 ? 15.076 -10.922 -12.124 1.00 90.12 117 ALA A CA 1
ATOM 948 C C . ALA A 1 117 ? 15.417 -10.000 -10.957 1.00 90.12 117 ALA A C 1
ATOM 950 O O . ALA A 1 117 ? 14.515 -9.678 -10.178 1.00 90.12 117 ALA A O 1
ATOM 951 N N . GLN A 1 118 ? 16.663 -9.538 -10.865 1.00 91.88 118 GLN A N 1
ATOM 952 C CA . GLN A 1 118 ? 17.082 -8.649 -9.781 1.00 91.88 118 GLN A CA 1
ATOM 953 C C . GLN A 1 118 ? 16.365 -7.296 -9.868 1.00 91.88 118 GLN A C 1
ATOM 955 O O . GLN A 1 118 ? 15.804 -6.807 -8.886 1.00 91.88 118 GLN A O 1
ATOM 960 N N . THR A 1 119 ? 16.285 -6.724 -11.070 1.00 92.62 119 THR A N 1
ATOM 961 C CA . THR A 1 119 ? 15.601 -5.444 -11.302 1.00 92.62 119 THR A CA 1
ATOM 962 C C . THR A 1 119 ? 14.085 -5.563 -11.129 1.00 92.62 119 THR A C 1
ATOM 964 O O . THR A 1 119 ? 13.452 -4.657 -10.589 1.00 92.62 119 THR A O 1
ATOM 967 N N . SER A 1 120 ? 13.496 -6.695 -11.529 1.00 92.00 120 SER A N 1
ATOM 968 C CA . SER A 1 120 ? 12.067 -6.973 -11.329 1.00 92.00 120 SER A CA 1
ATOM 969 C C . SER A 1 120 ? 11.699 -7.022 -9.841 1.00 92.00 120 SER A C 1
ATOM 971 O O . SER A 1 120 ? 10.704 -6.426 -9.430 1.00 92.00 120 SER A O 1
ATOM 973 N N . ALA A 1 121 ? 12.512 -7.696 -9.019 1.00 91.69 121 ALA A N 1
ATOM 974 C CA . ALA A 1 121 ? 12.303 -7.782 -7.572 1.00 91.69 121 ALA A CA 1
ATOM 975 C C . ALA A 1 121 ? 12.434 -6.409 -6.892 1.00 91.69 121 ALA A C 1
ATOM 977 O O . ALA A 1 121 ? 11.613 -6.056 -6.040 1.00 91.69 121 ALA A O 1
ATOM 978 N N . TYR A 1 122 ? 13.405 -5.599 -7.329 1.00 94.06 122 TYR A N 1
ATOM 979 C CA . TYR A 1 122 ? 13.530 -4.212 -6.886 1.00 94.06 122 TYR A CA 1
ATOM 980 C C . TYR A 1 122 ? 12.267 -3.397 -7.206 1.00 94.06 122 TYR A C 1
ATOM 982 O O . TYR A 1 122 ? 11.716 -2.764 -6.304 1.00 94.06 122 TYR A O 1
ATOM 990 N N . LEU A 1 123 ? 11.742 -3.481 -8.436 1.00 91.56 123 LEU A N 1
ATOM 991 C CA . LEU A 1 123 ? 10.504 -2.791 -8.824 1.00 91.56 123 LEU A CA 1
ATOM 992 C C . LEU A 1 123 ? 9.300 -3.203 -7.970 1.00 91.56 123 LEU A C 1
ATOM 994 O O . LEU A 1 123 ? 8.483 -2.353 -7.622 1.00 91.56 123 LEU A O 1
ATOM 998 N N . VAL A 1 124 ? 9.187 -4.487 -7.621 1.00 92.25 124 VAL A N 1
ATOM 999 C CA . VAL A 1 124 ? 8.109 -4.978 -6.749 1.00 92.25 124 VAL A CA 1
ATOM 1000 C C . VAL A 1 124 ? 8.219 -4.355 -5.357 1.00 92.25 124 VAL A C 1
ATOM 1002 O O . VAL A 1 124 ? 7.227 -3.834 -4.849 1.00 92.25 124 VAL A O 1
ATOM 1005 N N . SER A 1 125 ? 9.417 -4.332 -4.765 1.00 93.50 125 SER A N 1
ATOM 1006 C CA . SER A 1 125 ? 9.633 -3.702 -3.453 1.00 93.50 125 SER A CA 1
ATOM 1007 C C . SER A 1 125 ? 9.359 -2.192 -3.469 1.00 93.50 125 SER A C 1
ATOM 1009 O O . SER A 1 125 ? 8.630 -1.690 -2.612 1.00 93.50 125 SER A O 1
ATOM 1011 N N . ALA A 1 126 ? 9.848 -1.477 -4.487 1.00 93.12 126 ALA A N 1
ATOM 1012 C CA . ALA A 1 126 ? 9.579 -0.055 -4.673 1.00 93.12 126 ALA A CA 1
ATOM 1013 C C . ALA A 1 126 ? 8.077 0.213 -4.863 1.00 93.12 126 ALA A C 1
ATOM 1015 O O . ALA A 1 126 ? 7.525 1.105 -4.223 1.00 93.12 126 ALA A O 1
ATOM 1016 N N . GLY A 1 127 ? 7.391 -0.610 -5.664 1.00 91.62 127 GLY A N 1
ATOM 1017 C CA . GLY A 1 127 ? 5.946 -0.535 -5.866 1.00 91.62 127 GLY A CA 1
ATOM 1018 C C . GLY A 1 127 ? 5.160 -0.691 -4.564 1.00 91.62 127 GLY A C 1
ATOM 1019 O O . GLY A 1 127 ? 4.238 0.086 -4.315 1.00 91.62 127 GLY A O 1
ATOM 1020 N N . PHE A 1 128 ? 5.548 -1.626 -3.693 1.00 91.19 128 PHE A N 1
ATOM 1021 C CA . PHE A 1 128 ? 4.930 -1.786 -2.372 1.00 91.19 128 PHE A CA 1
ATOM 1022 C C . PHE A 1 128 ? 5.135 -0.575 -1.463 1.00 91.19 128 PHE A C 1
ATOM 1024 O O . PHE A 1 128 ? 4.184 -0.108 -0.836 1.00 91.19 128 PHE A O 1
ATOM 1031 N N . ILE A 1 129 ? 6.352 -0.033 -1.417 1.00 92.94 129 ILE A N 1
ATOM 1032 C CA . ILE A 1 129 ? 6.663 1.134 -0.583 1.00 92.94 129 ILE A CA 1
ATOM 1033 C C . ILE A 1 129 ? 5.878 2.358 -1.073 1.00 92.94 129 ILE A C 1
ATOM 1035 O O . ILE A 1 129 ? 5.209 3.026 -0.284 1.00 92.94 129 ILE A O 1
ATOM 1039 N N . THR A 1 130 ? 5.893 2.631 -2.380 1.00 92.44 130 THR A N 1
ATOM 1040 C CA . THR A 1 130 ? 5.187 3.780 -2.962 1.00 92.44 130 THR A CA 1
ATOM 1041 C C . THR A 1 130 ? 3.673 3.669 -2.797 1.00 92.44 130 THR A C 1
ATOM 1043 O O . THR A 1 130 ? 3.032 4.653 -2.432 1.00 92.44 130 THR A O 1
ATOM 1046 N N . THR A 1 131 ? 3.085 2.488 -3.015 1.00 91.50 131 THR A N 1
ATOM 1047 C CA . THR A 1 131 ? 1.634 2.280 -2.833 1.00 91.50 131 THR A CA 1
ATOM 1048 C C . THR A 1 131 ? 1.209 2.361 -1.369 1.00 91.50 131 THR A C 1
ATOM 1050 O O . THR A 1 131 ? 0.139 2.902 -1.082 1.00 91.50 131 THR A O 1
ATOM 1053 N N . GLY A 1 132 ? 2.055 1.913 -0.437 1.00 89.44 132 GLY A N 1
ATOM 1054 C CA . GLY A 1 132 ? 1.837 2.086 0.999 1.00 89.44 132 GLY A CA 1
ATOM 1055 C C . GLY A 1 132 ? 1.822 3.559 1.410 1.00 89.44 132 GLY A C 1
ATOM 1056 O O . GLY A 1 132 ? 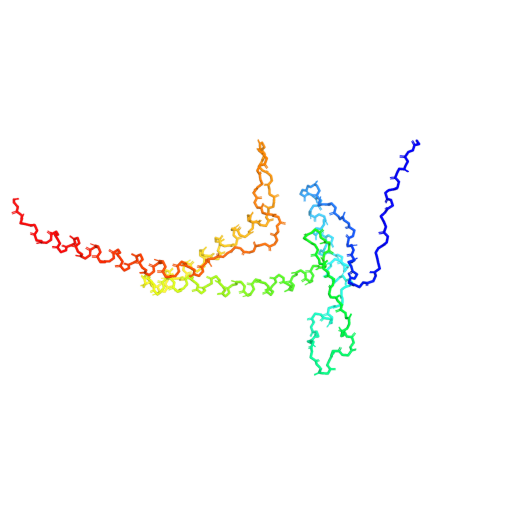0.868 4.011 2.044 1.00 89.44 132 GLY A O 1
ATOM 1057 N N . ILE A 1 133 ? 2.825 4.332 0.978 1.00 91.50 133 ILE A N 1
ATOM 1058 C CA . ILE A 1 133 ? 2.902 5.777 1.250 1.00 91.50 133 ILE A CA 1
ATOM 1059 C C . ILE A 1 133 ? 1.718 6.515 0.612 1.00 91.50 133 ILE A C 1
ATOM 1061 O O . ILE A 1 133 ? 1.065 7.319 1.274 1.00 91.50 133 ILE A O 1
ATOM 1065 N N . ALA A 1 134 ? 1.399 6.222 -0.651 1.00 89.69 134 ALA A N 1
ATOM 1066 C CA . ALA A 1 134 ? 0.275 6.842 -1.349 1.00 89.69 134 ALA A CA 1
ATOM 1067 C C . ALA A 1 134 ? -1.067 6.538 -0.665 1.00 89.69 134 ALA A C 1
ATOM 1069 O O . ALA A 1 134 ? -1.891 7.434 -0.500 1.00 89.69 134 ALA A O 1
ATOM 1070 N N . SER A 1 135 ? -1.269 5.298 -0.210 1.00 89.19 135 SER A N 1
ATOM 1071 C CA . SER A 1 135 ? -2.470 4.915 0.540 1.00 89.19 135 SER A CA 1
ATOM 1072 C C . SER A 1 135 ? -2.545 5.633 1.888 1.00 89.19 135 SER A C 1
ATOM 1074 O O . SER A 1 135 ? -3.606 6.132 2.254 1.00 89.19 135 SER A O 1
ATOM 1076 N N . PHE A 1 136 ? -1.424 5.764 2.601 1.00 87.38 136 PHE A N 1
ATOM 1077 C CA . PHE A 1 136 ? -1.375 6.508 3.861 1.00 87.38 136 PHE A CA 1
ATOM 1078 C C . PHE A 1 136 ? -1.731 7.991 3.674 1.00 87.38 136 PHE A C 1
ATOM 1080 O O . PHE A 1 136 ? -2.536 8.539 4.432 1.00 87.38 136 PHE A O 1
ATOM 1087 N N . LEU A 1 137 ? -1.191 8.628 2.631 1.00 85.94 137 LEU A N 1
ATOM 1088 C CA . LEU A 1 137 ? -1.524 10.010 2.270 1.00 85.94 137 LEU A CA 1
ATOM 1089 C C . LEU A 1 137 ? -2.997 10.170 1.865 1.00 85.94 137 LEU A C 1
ATOM 1091 O O . LEU A 1 137 ? -3.610 11.183 2.187 1.00 85.94 137 LEU A O 1
ATOM 1095 N N . GLN A 1 138 ? -3.580 9.174 1.194 1.00 87.31 138 GLN A N 1
ATOM 1096 C CA . GLN A 1 138 ? -4.981 9.196 0.769 1.00 87.31 138 GLN A CA 1
ATOM 1097 C C . GLN A 1 138 ? -5.958 9.077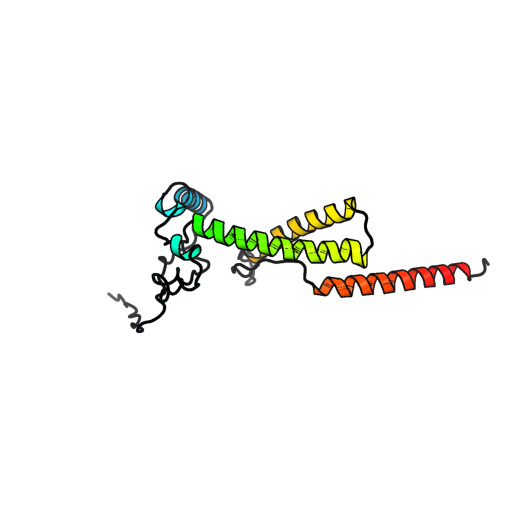 1.948 1.00 87.31 138 GLN A C 1
ATOM 1099 O O . GLN A 1 138 ? -6.989 9.761 1.968 1.00 87.31 138 GLN A O 1
ATOM 1104 N N . ILE A 1 139 ? -5.630 8.214 2.914 1.00 85.38 139 ILE A N 1
ATOM 1105 C CA . ILE A 1 139 ? -6.430 7.966 4.122 1.00 85.38 139 ILE A CA 1
ATOM 1106 C C . ILE A 1 139 ? -6.330 9.155 5.085 1.00 85.38 139 ILE A C 1
ATOM 1108 O O . ILE A 1 139 ? -7.319 9.539 5.708 1.00 85.38 139 ILE A O 1
ATOM 1112 N N . THR A 1 140 ? -5.155 9.779 5.190 1.00 81.25 140 THR A N 1
ATOM 1113 C CA . THR A 1 140 ? -4.930 10.892 6.117 1.00 81.25 140 THR A CA 1
ATOM 1114 C C . THR A 1 140 ? -5.587 12.175 5.605 1.00 81.25 140 THR A C 1
ATOM 1116 O O . THR A 1 140 ? -5.070 12.827 4.703 1.00 81.25 140 THR A O 1
ATOM 1119 N N . ARG A 1 141 ? -6.692 12.602 6.229 1.00 78.75 141 ARG A N 1
ATOM 1120 C CA . ARG A 1 141 ? -7.306 13.914 5.963 1.00 78.75 141 ARG A CA 1
ATOM 1121 C C . ARG A 1 141 ? -6.528 15.024 6.672 1.00 78.75 141 ARG A C 1
ATOM 1123 O O . ARG A 1 141 ? -6.848 15.391 7.802 1.00 78.75 141 ARG A O 1
ATOM 1130 N N . SER A 1 142 ? -5.529 15.591 6.002 1.00 70.69 142 SER A N 1
ATOM 1131 C CA . SER A 1 142 ? -4.776 16.743 6.517 1.00 70.69 142 SER A CA 1
ATOM 1132 C C . SER A 1 142 ? -5.236 18.031 5.845 1.00 70.69 142 SER A C 1
ATOM 1134 O O . SER A 1 142 ? -5.222 18.157 4.621 1.00 70.69 142 SER A O 1
ATOM 1136 N N . ARG A 1 143 ? -5.633 19.027 6.643 1.00 69.06 143 ARG A N 1
ATOM 1137 C CA . ARG A 1 143 ? -5.898 20.376 6.128 1.00 69.06 143 ARG A CA 1
ATOM 1138 C C . ARG A 1 143 ? -4.568 21.074 5.859 1.00 69.06 143 ARG A C 1
ATOM 1140 O O . ARG A 1 143 ? -3.725 21.144 6.755 1.00 69.06 143 ARG A O 1
ATOM 1147 N N . ILE A 1 144 ? -4.394 21.635 4.664 1.00 73.88 144 ILE A N 1
ATOM 1148 C CA . ILE A 1 144 ? -3.261 22.524 4.394 1.00 73.88 144 ILE A CA 1
ATOM 1149 C C . ILE A 1 144 ? -3.421 23.760 5.280 1.00 73.88 144 ILE A C 1
ATOM 1151 O O . ILE A 1 144 ? -4.400 24.500 5.165 1.00 73.88 144 ILE A O 1
ATOM 1155 N N . ARG A 1 145 ? -2.462 23.989 6.183 1.00 54.38 145 ARG A N 1
ATOM 1156 C CA . ARG A 1 145 ? -2.407 25.216 6.987 1.00 54.38 145 ARG A CA 1
ATOM 1157 C C . ARG A 1 145 ? -2.349 26.417 6.035 1.00 54.38 145 ARG A C 1
ATOM 1159 O O . ARG A 1 145 ? -1.377 26.573 5.309 1.00 54.38 145 ARG A O 1
ATOM 1166 N N . GLY A 1 146 ? -3.405 27.233 6.031 1.00 62.19 146 GLY A N 1
ATOM 1167 C CA . GLY A 1 146 ? -3.488 28.463 5.237 1.00 62.19 146 GLY A CA 1
ATOM 1168 C C . GLY A 1 146 ? -4.287 28.390 3.929 1.00 62.19 146 GLY A C 1
ATOM 1169 O O . GLY A 1 146 ? -4.398 29.413 3.266 1.00 62.19 146 GLY A O 1
ATOM 1170 N N . THR A 1 147 ? -4.887 27.250 3.551 1.00 72.88 147 THR A N 1
ATOM 1171 C CA . THR A 1 147 ? -5.796 27.180 2.381 1.00 72.88 147 THR A CA 1
ATOM 1172 C C . THR A 1 147 ? -7.064 26.356 2.679 1.00 72.88 147 THR A C 1
ATOM 1174 O O . THR A 1 147 ? -7.080 25.581 3.641 1.00 72.88 147 THR A O 1
ATOM 1177 N N . PRO A 1 148 ? -8.161 26.500 1.902 1.00 74.44 148 PRO A N 1
ATOM 1178 C CA . PRO A 1 148 ? -9.358 25.665 2.054 1.00 74.44 148 PRO A CA 1
ATOM 1179 C C . PRO A 1 148 ? -9.198 24.243 1.480 1.00 74.44 148 PRO A C 1
ATOM 1181 O O . PRO A 1 148 ? -10.154 23.471 1.514 1.00 74.44 148 PRO A O 1
ATOM 1184 N N . TYR A 1 149 ? -8.020 23.883 0.959 1.00 72.69 149 TYR A N 1
ATOM 1185 C CA . TYR A 1 149 ? -7.776 22.584 0.338 1.00 72.69 149 TYR A CA 1
ATOM 1186 C C . TYR A 1 149 ? -7.419 21.505 1.372 1.00 72.69 149 TYR A C 1
ATOM 1188 O O . TYR A 1 149 ? -6.682 21.735 2.339 1.00 72.69 149 TYR A O 1
ATOM 1196 N N . TYR A 1 150 ? -7.949 20.305 1.145 1.00 70.81 150 TYR A N 1
ATOM 1197 C CA . TYR A 1 150 ? -7.688 19.113 1.947 1.00 70.81 150 TYR A CA 1
ATOM 1198 C C . TYR A 1 150 ? -6.786 18.162 1.158 1.00 70.81 150 TYR A C 1
ATOM 1200 O O . TYR A 1 150 ? -7.061 17.875 -0.006 1.00 70.81 150 TYR A O 1
ATOM 1208 N N . PHE A 1 151 ? -5.725 17.671 1.796 1.00 70.69 151 PHE A N 1
ATOM 1209 C CA . PHE A 1 151 ? -4.990 16.506 1.315 1.00 70.69 151 PHE A CA 1
ATOM 1210 C C . PHE A 1 151 ? -5.643 15.245 1.866 1.00 70.69 151 PHE A C 1
ATOM 1212 O O . PHE A 1 151 ? -5.986 15.192 3.050 1.00 70.69 151 PHE A O 1
ATOM 1219 N N . GLY A 1 152 ? -5.797 14.250 0.994 1.00 67.94 152 GLY A N 1
ATOM 1220 C CA . GLY A 1 152 ? -6.475 13.007 1.325 1.00 67.94 152 GLY A CA 1
ATOM 1221 C C . GLY A 1 152 ? -7.992 13.173 1.409 1.00 67.94 152 GLY A C 1
ATOM 1222 O O . GLY A 1 152 ? -8.540 14.260 1.597 1.00 67.94 152 GLY A O 1
ATOM 1223 N N . THR A 1 153 ? -8.690 12.058 1.239 1.00 78.00 153 THR A N 1
ATOM 1224 C CA . THR A 1 153 ? -10.161 12.026 1.237 1.00 78.00 153 THR A CA 1
ATOM 1225 C C . THR A 1 153 ? -10.729 11.743 2.625 1.00 78.00 153 THR A C 1
ATOM 1227 O O . THR A 1 153 ? -11.899 12.019 2.875 1.00 78.00 153 THR A O 1
ATOM 1230 N N . GLY A 1 154 ? -9.908 11.230 3.550 1.00 72.19 154 GLY A N 1
ATOM 1231 C CA . GLY A 1 154 ? -10.371 10.815 4.876 1.00 72.19 154 GLY A CA 1
ATOM 1232 C C . GLY A 1 154 ? -11.236 9.558 4.853 1.00 72.19 154 GLY A C 1
ATOM 1233 O O . GLY A 1 154 ? -11.880 9.252 5.851 1.00 72.19 154 GLY A O 1
ATOM 1234 N N . VAL A 1 155 ? -11.275 8.851 3.720 1.00 79.12 155 VAL A N 1
ATOM 1235 C CA . VAL A 1 155 ? -11.951 7.561 3.579 1.00 79.12 155 VAL A CA 1
ATOM 1236 C C . VAL A 1 155 ? -10.923 6.456 3.378 1.00 79.12 155 VAL A C 1
ATOM 1238 O O . VAL A 1 155 ? -9.823 6.689 2.871 1.00 79.12 155 VAL A O 1
ATOM 1241 N N . LEU A 1 156 ? -11.290 5.236 3.774 1.00 79.19 156 LEU A N 1
ATOM 1242 C CA . LEU A 1 156 ? -10.451 4.053 3.620 1.00 79.19 156 LEU A CA 1
ATOM 1243 C C . LEU A 1 156 ? -10.341 3.677 2.131 1.00 79.19 156 LEU A C 1
ATOM 1245 O O . LEU A 1 156 ? -11.102 2.861 1.617 1.00 79.19 156 LEU A O 1
ATOM 1249 N N . SER A 1 157 ? -9.403 4.305 1.424 1.00 82.62 157 SER A N 1
ATOM 1250 C CA . SER A 1 157 ? -9.147 4.079 0.001 1.00 82.62 157 SER A CA 1
ATOM 1251 C C . SER A 1 157 ? -7.702 3.646 -0.213 1.00 82.62 157 SER A C 1
ATOM 1253 O O . SER A 1 157 ? -6.775 4.431 -0.023 1.00 82.62 157 SER A O 1
ATOM 1255 N N . VAL A 1 158 ? -7.508 2.403 -0.655 1.00 82.12 158 VAL A N 1
ATOM 1256 C CA . VAL A 1 158 ? -6.180 1.853 -0.962 1.00 82.12 158 VAL A CA 1
ATOM 1257 C C . VAL A 1 158 ? -5.806 2.146 -2.408 1.00 82.12 158 VAL A C 1
ATOM 1259 O O . VAL A 1 158 ? -6.496 1.710 -3.336 1.00 82.12 158 VAL A O 1
ATOM 1262 N N . VAL A 1 159 ? -4.689 2.848 -2.579 1.00 87.50 159 VAL A N 1
ATOM 1263 C CA . VAL A 1 159 ? -4.131 3.253 -3.870 1.00 87.50 159 VAL A CA 1
ATOM 1264 C C . VAL A 1 159 ? -3.207 2.154 -4.392 1.00 87.50 159 VAL A C 1
ATOM 1266 O O . VAL A 1 159 ? -2.406 1.592 -3.648 1.00 87.50 159 VAL A O 1
ATOM 1269 N N . GLY A 1 160 ? -3.306 1.849 -5.683 1.00 86.25 160 GLY A N 1
ATOM 1270 C CA . GLY A 1 160 ? -2.493 0.829 -6.335 1.00 86.25 160 GLY A CA 1
ATOM 1271 C C . GLY A 1 160 ? -2.216 1.159 -7.803 1.00 86.25 160 GLY A C 1
ATOM 1272 O O . GLY A 1 160 ? -2.867 2.042 -8.364 1.00 86.25 160 GLY A O 1
ATOM 1273 N N . PRO A 1 161 ? -1.255 0.460 -8.429 1.00 86.88 161 PRO A N 1
ATOM 1274 C CA . PRO A 1 161 ? -1.015 0.554 -9.862 1.00 86.88 161 PRO A CA 1
ATOM 1275 C C . PRO A 1 161 ? -2.266 0.133 -10.640 1.00 86.88 161 PRO A C 1
ATOM 1277 O O . PRO A 1 161 ? -2.897 -0.878 -10.331 1.00 86.88 161 PRO A O 1
ATOM 1280 N N . THR A 1 162 ? -2.625 0.908 -11.660 1.00 88.94 162 THR A N 1
ATOM 1281 C CA . THR A 1 162 ? -3.770 0.615 -12.528 1.00 88.94 162 THR A CA 1
ATOM 1282 C C . THR A 1 162 ? -3.391 -0.419 -13.586 1.00 88.94 162 THR A C 1
ATOM 1284 O O . THR A 1 162 ? -2.283 -0.418 -14.113 1.00 88.94 162 THR A O 1
ATOM 1287 N N . PHE A 1 163 ? -4.314 -1.308 -13.953 1.00 88.06 163 PHE A N 1
ATOM 1288 C CA . PHE A 1 163 ? -4.053 -2.306 -15.002 1.00 88.06 163 PHE A CA 1
ATOM 1289 C C . PHE A 1 163 ? -3.901 -1.688 -16.403 1.00 88.06 163 PHE A C 1
ATOM 1291 O O . PHE A 1 163 ? -3.296 -2.291 -17.288 1.00 88.06 163 PHE A O 1
ATOM 1298 N N . GLU A 1 164 ? -4.385 -0.462 -16.593 1.00 89.50 164 GLU A N 1
ATOM 1299 C CA . GLU A 1 164 ? -4.297 0.297 -17.845 1.00 89.50 164 GLU A CA 1
ATOM 1300 C C . GLU A 1 164 ? -2.856 0.622 -18.252 1.00 89.50 164 GLU A C 1
ATOM 1302 O O . GLU A 1 164 ? -2.562 0.767 -19.438 1.00 89.50 164 GLU A O 1
ATOM 1307 N N . ILE A 1 165 ? -1.921 0.673 -17.298 1.00 87.12 165 ILE A N 1
ATOM 1308 C CA . ILE A 1 165 ? -0.522 0.982 -17.605 1.00 87.12 165 ILE A CA 1
ATOM 1309 C C . ILE A 1 165 ? 0.186 -0.156 -18.364 1.00 87.12 165 ILE A C 1
ATOM 1311 O O . ILE A 1 165 ? 1.196 0.077 -19.027 1.00 87.12 165 ILE A O 1
ATOM 1315 N N . ILE A 1 166 ? -0.365 -1.378 -18.353 1.00 90.19 166 ILE A N 1
ATOM 1316 C CA . ILE A 1 166 ? 0.206 -2.543 -19.048 1.00 90.19 166 ILE A CA 1
ATOM 1317 C C . ILE A 1 166 ? 0.199 -2.365 -20.581 1.00 90.19 166 ILE A C 1
ATOM 1319 O O . ILE A 1 166 ? 1.277 -2.431 -21.182 1.00 90.19 166 ILE A O 1
ATOM 1323 N N . PRO A 1 167 ? -0.955 -2.151 -21.253 1.00 89.81 167 PRO A N 1
ATOM 1324 C CA . PRO A 1 167 ? -0.976 -1.934 -22.702 1.00 89.81 167 PRO A CA 1
ATOM 1325 C C . PRO A 1 167 ? -0.222 -0.663 -23.114 1.00 89.81 167 PRO A C 1
ATOM 1327 O O . PRO A 1 167 ? 0.483 -0.676 -24.124 1.00 89.81 167 PRO A O 1
ATOM 1330 N N . ILE A 1 168 ? -0.299 0.401 -22.307 1.00 89.56 168 ILE A N 1
ATOM 1331 C CA . ILE A 1 168 ? 0.406 1.665 -22.565 1.00 89.56 168 ILE A CA 1
ATOM 1332 C C . ILE A 1 168 ? 1.924 1.442 -22.559 1.00 89.56 168 ILE A C 1
ATOM 1334 O O . ILE A 1 168 ? 2.612 1.854 -23.494 1.00 89.56 168 ILE A O 1
ATOM 1338 N N . GLY A 1 169 ? 2.446 0.734 -21.553 1.00 87.56 169 GLY A N 1
ATOM 1339 C CA . GLY A 1 169 ? 3.870 0.411 -21.449 1.00 87.56 169 GLY A CA 1
ATOM 1340 C C . GLY A 1 169 ? 4.377 -0.399 -22.644 1.00 87.56 169 GLY A C 1
ATOM 1341 O O . GLY A 1 169 ? 5.399 -0.049 -23.233 1.00 87.56 169 GLY A O 1
ATOM 1342 N N . LYS A 1 170 ? 3.631 -1.429 -23.065 1.00 88.38 170 LYS A N 1
ATOM 1343 C CA . LYS A 1 170 ? 3.986 -2.245 -24.242 1.00 88.38 170 LYS A CA 1
ATOM 1344 C C . LYS A 1 170 ? 4.018 -1.424 -25.531 1.00 88.38 170 LYS A C 1
ATOM 1346 O O . LYS A 1 170 ? 4.969 -1.538 -26.304 1.00 88.38 170 LYS A O 1
ATOM 1351 N N . SER A 1 171 ? 3.007 -0.581 -25.748 1.00 89.50 171 SER A N 1
ATOM 1352 C CA . SER A 1 171 ? 2.947 0.289 -26.926 1.00 89.50 171 SER A CA 1
ATOM 1353 C C . SER A 1 171 ? 4.108 1.284 -26.944 1.00 89.50 171 SER A C 1
ATOM 1355 O O . SER A 1 171 ? 4.757 1.457 -27.973 1.00 89.50 171 SER A O 1
ATOM 1357 N N . CYS A 1 172 ? 4.407 1.904 -25.800 1.00 88.88 172 CYS A N 1
ATOM 1358 C CA . CYS A 1 172 ? 5.505 2.858 -25.668 1.00 88.88 172 CYS A CA 1
ATOM 1359 C C . CYS A 1 172 ? 6.860 2.219 -26.009 1.00 88.88 172 CYS A C 1
ATOM 1361 O O . CYS A 1 172 ? 7.611 2.768 -26.816 1.00 88.88 172 CYS A O 1
ATOM 1363 N N . VAL A 1 173 ? 7.149 1.026 -25.472 1.00 88.25 173 VAL A N 1
ATOM 1364 C CA . VAL A 1 173 ? 8.396 0.304 -25.777 1.00 88.25 173 VAL A CA 1
ATOM 1365 C C . VAL A 1 173 ? 8.475 -0.066 -27.258 1.00 88.25 173 VAL A C 1
ATOM 1367 O O . VAL A 1 173 ? 9.506 0.173 -27.883 1.00 88.25 173 VAL A O 1
ATOM 1370 N N . CYS A 1 174 ? 7.392 -0.584 -27.844 1.00 87.25 174 CYS A N 1
ATOM 1371 C CA . CYS A 1 174 ? 7.351 -0.929 -29.268 1.00 87.25 174 CYS A CA 1
ATOM 1372 C C . CYS A 1 174 ? 7.678 0.281 -30.159 1.00 87.25 174 CYS A C 1
ATOM 1374 O O . CYS A 1 174 ? 8.505 0.182 -31.069 1.00 87.25 174 CYS A O 1
ATOM 1376 N N . VAL A 1 175 ? 7.064 1.434 -29.877 1.00 91.00 175 VAL A N 1
ATOM 1377 C CA . VAL A 1 175 ? 7.318 2.679 -30.616 1.00 91.00 175 VAL A CA 1
ATOM 1378 C C . VAL A 1 175 ? 8.755 3.147 -30.406 1.00 91.00 175 VAL A C 1
ATOM 1380 O O . VAL A 1 175 ? 9.442 3.447 -31.379 1.00 91.00 175 VAL A O 1
ATOM 1383 N N . CYS A 1 176 ? 9.239 3.163 -29.165 1.00 88.81 176 CYS A N 1
ATOM 1384 C CA . CYS A 1 176 ? 10.590 3.612 -28.837 1.00 88.81 176 CYS A CA 1
ATOM 1385 C C . CYS A 1 176 ? 11.664 2.767 -29.542 1.00 88.81 176 CYS A C 1
ATOM 1387 O O . CYS A 1 176 ? 12.574 3.318 -30.161 1.00 88.81 176 CYS A O 1
ATOM 1389 N N . VAL A 1 177 ? 11.527 1.435 -29.533 1.00 88.62 177 VAL A N 1
ATOM 1390 C CA . VAL A 1 177 ? 12.450 0.530 -30.237 1.00 88.62 177 VAL A CA 1
ATOM 1391 C C . VAL A 1 177 ? 12.392 0.757 -31.746 1.00 88.62 177 VAL A C 1
ATOM 1393 O O . VAL A 1 177 ? 13.441 0.881 -32.375 1.00 88.62 177 VAL A O 1
ATOM 1396 N N . CYS A 1 178 ? 11.196 0.876 -32.326 1.00 89.38 178 CYS A N 1
ATOM 1397 C CA . CYS A 1 178 ? 11.036 1.147 -33.756 1.00 89.38 178 CYS A CA 1
ATOM 1398 C C . CYS A 1 178 ? 11.714 2.468 -34.162 1.00 89.38 178 CYS A C 1
ATOM 1400 O O . CYS A 1 178 ? 12.485 2.504 -35.124 1.00 89.38 178 CYS A O 1
ATOM 1402 N N . VAL A 1 179 ? 11.507 3.534 -33.380 1.00 90.81 179 VAL A N 1
ATOM 1403 C CA . VAL A 1 179 ? 12.135 4.844 -33.604 1.00 90.81 179 VAL A CA 1
ATOM 1404 C C . VAL A 1 179 ? 13.655 4.756 -33.459 1.00 90.81 179 VAL A C 1
ATOM 1406 O O . VAL A 1 179 ? 14.365 5.221 -34.348 1.00 90.81 179 VAL A O 1
ATOM 1409 N N . CYS A 1 180 ? 14.171 4.112 -32.410 1.00 88.75 180 CYS A N 1
ATOM 1410 C CA . CYS A 1 180 ? 15.612 3.940 -32.201 1.00 88.75 180 CYS A CA 1
ATOM 1411 C C . CYS A 1 180 ? 16.281 3.157 -33.337 1.00 88.75 180 CYS A C 1
ATOM 1413 O O . CYS A 1 180 ? 17.331 3.567 -33.837 1.00 88.75 180 CYS A O 1
ATOM 1415 N N . VAL A 1 181 ? 15.678 2.048 -33.775 1.00 89.25 181 VAL A N 1
ATOM 1416 C CA . VAL A 1 181 ? 16.198 1.242 -34.891 1.00 89.25 181 VAL A CA 1
ATOM 1417 C C . VAL A 1 181 ? 16.174 2.051 -36.187 1.00 89.25 181 VAL A C 1
ATOM 1419 O O . VAL A 1 181 ? 17.177 2.095 -36.901 1.00 89.25 181 VAL A O 1
ATOM 1422 N N . CYS A 1 182 ? 15.078 2.762 -36.461 1.00 82.06 182 CYS A N 1
ATOM 1423 C CA . CYS A 1 182 ? 14.960 3.621 -37.638 1.00 82.06 182 CYS A CA 1
ATOM 1424 C C . CYS A 1 182 ? 15.988 4.768 -37.618 1.00 82.06 182 CYS A C 1
ATOM 1426 O O . CYS A 1 182 ? 16.624 5.064 -38.633 1.00 82.06 182 CYS A O 1
ATOM 1428 N N . GLN A 1 183 ? 16.215 5.384 -36.456 1.00 87.75 183 GLN A N 1
ATOM 1429 C CA . GLN A 1 183 ? 17.185 6.463 -36.286 1.00 87.75 183 GLN A CA 1
ATOM 1430 C C . GLN A 1 183 ? 18.625 5.962 -36.449 1.00 87.75 183 GLN A C 1
ATOM 1432 O O . GLN A 1 183 ? 19.437 6.633 -37.091 1.00 87.75 183 GLN A O 1
ATOM 1437 N N . ARG A 1 184 ? 18.935 4.760 -35.948 1.00 88.69 184 ARG A N 1
ATOM 1438 C CA . ARG A 1 184 ? 20.246 4.125 -36.136 1.00 88.69 184 ARG A CA 1
ATOM 1439 C C . ARG A 1 184 ? 20.501 3.749 -37.597 1.00 88.69 184 ARG A C 1
ATOM 1441 O O . ARG A 1 184 ? 21.593 4.006 -38.099 1.00 88.69 184 ARG A O 1
ATOM 1448 N N . ALA A 1 185 ? 19.494 3.232 -38.302 1.00 84.88 185 ALA A N 1
ATOM 1449 C CA . ALA A 1 185 ? 19.582 2.958 -39.738 1.00 84.88 185 ALA A CA 1
ATOM 1450 C C . ALA A 1 185 ? 19.796 4.245 -40.556 1.00 84.88 185 ALA A C 1
ATOM 1452 O O . ALA A 1 185 ? 20.648 4.289 -41.443 1.00 84.88 185 ALA A O 1
ATOM 1453 N N . ARG A 1 186 ? 19.090 5.331 -40.211 1.00 83.88 186 ARG A N 1
ATOM 1454 C CA . ARG A 1 186 ? 19.259 6.646 -40.853 1.00 83.88 186 ARG A CA 1
ATOM 1455 C C . ARG A 1 186 ? 20.645 7.251 -40.608 1.00 83.88 186 ARG A C 1
ATOM 1457 O O . ARG A 1 186 ? 21.181 7.904 -41.498 1.00 83.88 186 ARG A O 1
ATOM 1464 N N . ALA A 1 187 ? 21.226 7.039 -39.429 1.00 82.62 187 ALA A N 1
ATOM 1465 C CA . ALA A 1 187 ? 22.580 7.494 -39.117 1.00 82.62 187 ALA A CA 1
ATOM 1466 C C . ALA A 1 187 ? 23.652 6.730 -39.915 1.00 82.62 187 ALA A C 1
ATOM 1468 O O . ALA A 1 187 ? 24.605 7.346 -40.379 1.00 82.62 187 ALA A O 1
ATOM 1469 N N . SER A 1 188 ? 23.466 5.424 -40.141 1.00 80.50 188 SER A N 1
ATOM 1470 C CA . SER A 1 188 ? 24.392 4.599 -40.934 1.00 80.50 188 SER A CA 1
ATOM 1471 C C . SER A 1 188 ? 24.393 4.928 -42.433 1.00 80.50 188 SER A C 1
ATOM 1473 O O . SER A 1 188 ? 25.360 4.607 -43.115 1.00 80.50 188 SER A O 1
ATOM 1475 N N . HIS A 1 189 ? 23.323 5.538 -42.952 1.00 72.81 189 HIS A N 1
ATOM 1476 C CA . HIS A 1 189 ? 23.201 5.925 -44.362 1.00 72.81 189 HIS A CA 1
ATOM 1477 C C . HIS A 1 189 ? 23.579 7.388 -44.646 1.00 72.81 189 HIS A C 1
ATOM 1479 O O . HIS A 1 189 ? 23.493 7.812 -45.799 1.00 72.81 189 HIS A O 1
ATOM 1485 N N . ARG A 1 190 ? 24.007 8.176 -43.643 1.00 68.75 190 ARG A N 1
ATOM 1486 C CA . ARG A 1 190 ? 24.617 9.484 -43.926 1.00 68.75 190 ARG A CA 1
ATOM 1487 C C . ARG A 1 190 ? 26.049 9.267 -44.433 1.00 68.75 190 ARG A C 1
ATOM 1489 O O . ARG A 1 190 ? 26.848 8.717 -43.677 1.00 68.75 190 ARG A O 1
ATOM 1496 N N . PRO A 1 191 ? 26.398 9.703 -45.656 1.00 64.31 191 PRO A N 1
ATOM 1497 C CA . PRO A 1 191 ? 27.786 9.700 -46.092 1.00 64.31 191 PRO A CA 1
ATOM 1498 C C . PRO A 1 191 ? 28.598 10.623 -45.176 1.00 64.31 191 PRO A C 1
ATOM 1500 O O . PRO A 1 191 ? 28.180 11.747 -44.892 1.00 64.31 191 PRO A O 1
ATOM 1503 N N . SER A 1 192 ? 29.730 10.122 -44.682 1.00 64.62 192 SER A N 1
ATOM 1504 C CA . SER A 1 192 ? 30.761 10.924 -44.027 1.00 64.62 192 SER A CA 1
ATOM 1505 C C . SER A 1 192 ? 31.316 11.908 -45.056 1.00 64.62 192 SER A C 1
ATOM 1507 O O . SER A 1 192 ? 32.039 11.492 -45.962 1.00 64.62 192 SER A O 1
ATOM 1509 N N . VAL A 1 193 ? 30.890 13.168 -44.957 1.00 57.75 193 VAL A N 1
ATOM 1510 C CA . VAL A 1 193 ? 31.484 14.306 -45.673 1.00 57.75 193 VAL A CA 1
ATOM 1511 C C . VAL A 1 193 ? 32.743 14.736 -44.938 1.00 57.75 193 VAL A C 1
ATOM 1513 O O . VAL A 1 193 ? 32.674 14.791 -43.687 1.00 57.75 193 VAL A O 1
#